Protein AF-A0A9W7F1E2-F1 (afdb_monomer_lite)

pLDDT: mean 83.96, std 10.01, range [52.16, 97.94]

Radius of gyration: 20.04 Å; chains: 1; bounding box: 62×37×55 Å

InterPro domains:
  IPR007318 Phospholipid methyltransferase [PF04191] (107-172)

Organism: NCBI:txid1606542

Sequence (256 aa):
MDIIKLFIVSTAERWSSALQAAPTSSDQLSVGLGGDIPIFPPIFVLICLLSGILLKLVLPKITILPSLMNKTWLRYLVFFTGFVGFGLTIQATEAELVSVKTSANFQPVKAIATSGIFAYSRNPIYVMGSVWLTPCLCIALNSLYVVFTMSFMIAYLVFIVIPTEEEFLSRQIGAAYDQYLLRTPRYLPSFVSGFVIFTFVAHLAEFFIKFKLFKSGKQKKTSMFVHFMMTFAWGVIYWMPFERDAEEKKMRKKKN

Structure (mmCIF, N/CA/C/O backbone):
data_AF-A0A9W7F1E2-F1
#
_entry.id   AF-A0A9W7F1E2-F1
#
loop_
_atom_site.group_PDB
_atom_site.id
_atom_site.type_symbol
_atom_site.label_atom_id
_atom_site.label_alt_id
_atom_site.label_comp_id
_atom_site.label_asym_id
_atom_site.label_entity_id
_atom_site.label_seq_id
_atom_site.pdbx_PDB_ins_code
_atom_site.Cartn_x
_atom_site.Cartn_y
_atom_site.Cartn_z
_atom_site.occupancy
_atom_site.B_iso_or_equiv
_atom_site.auth_seq_id
_atom_site.auth_comp_id
_atom_site.auth_asym_id
_atom_site.auth_atom_id
_atom_site.pdbx_PDB_model_num
ATOM 1 N N . MET A 1 1 ? 29.142 -2.970 -1.938 1.00 52.16 1 M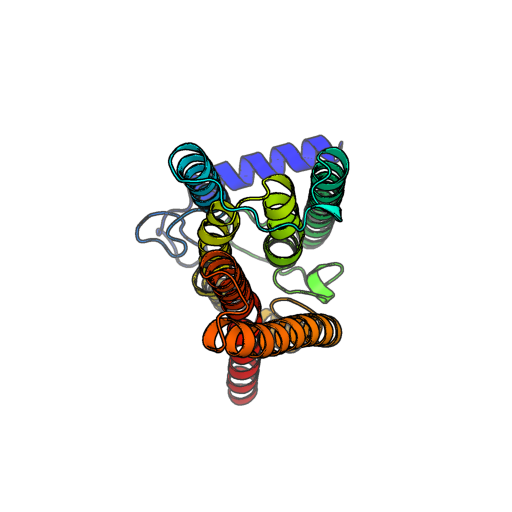ET A N 1
ATOM 2 C CA . MET A 1 1 ? 28.344 -1.731 -1.825 1.00 52.16 1 MET A CA 1
ATOM 3 C C . MET A 1 1 ? 27.230 -2.010 -0.831 1.00 52.16 1 MET A C 1
ATOM 5 O O . MET A 1 1 ? 26.489 -2.957 -1.058 1.00 52.16 1 MET A O 1
ATOM 9 N N . ASP A 1 2 ? 27.184 -1.303 0.302 1.00 77.69 2 ASP A N 1
ATOM 10 C CA . ASP A 1 2 ? 26.201 -1.570 1.364 1.00 77.69 2 ASP A CA 1
ATOM 11 C C . ASP A 1 2 ? 24.772 -1.433 0.836 1.00 77.69 2 ASP A C 1
ATOM 13 O O . ASP A 1 2 ? 24.410 -0.390 0.289 1.00 77.69 2 ASP A O 1
ATOM 17 N N . ILE A 1 3 ? 23.946 -2.455 1.057 1.00 58.50 3 ILE A N 1
ATOM 18 C CA . ILE A 1 3 ? 22.522 -2.473 0.680 1.00 58.50 3 ILE A CA 1
ATOM 19 C C . ILE A 1 3 ? 21.783 -1.255 1.257 1.00 58.50 3 ILE A C 1
ATOM 21 O O . ILE A 1 3 ? 20.936 -0.668 0.591 1.00 58.50 3 ILE A O 1
ATOM 25 N N . ILE A 1 4 ? 22.163 -0.816 2.462 1.00 64.62 4 ILE A N 1
ATOM 26 C CA . ILE A 1 4 ? 21.608 0.378 3.114 1.00 64.62 4 ILE A CA 1
ATOM 27 C C . ILE A 1 4 ? 21.951 1.654 2.332 1.00 64.62 4 ILE A C 1
ATOM 29 O O . ILE A 1 4 ? 21.084 2.500 2.130 1.00 64.62 4 ILE A O 1
ATOM 33 N N . LYS A 1 5 ? 23.191 1.794 1.848 1.00 68.38 5 LYS A N 1
ATOM 34 C CA . LYS A 1 5 ? 23.597 2.957 1.041 1.00 68.38 5 LYS A CA 1
ATOM 35 C C . LYS A 1 5 ? 22.877 2.974 -0.305 1.00 68.38 5 LYS A C 1
ATOM 37 O O . LYS A 1 5 ? 22.386 4.021 -0.704 1.00 68.38 5 LYS A O 1
ATOM 42 N N . LEU A 1 6 ? 22.757 1.815 -0.952 1.00 64.50 6 LEU A N 1
ATOM 43 C CA . LEU A 1 6 ? 21.974 1.633 -2.180 1.00 64.50 6 LEU A CA 1
ATOM 44 C C . LEU A 1 6 ? 20.512 2.048 -1.994 1.00 64.50 6 LEU A C 1
ATOM 46 O O . LEU A 1 6 ? 19.972 2.786 -2.811 1.00 64.50 6 LEU A O 1
ATOM 50 N N . PHE A 1 7 ? 19.891 1.623 -0.895 1.00 66.06 7 PHE A N 1
ATOM 51 C CA . PHE A 1 7 ? 18.514 1.978 -0.571 1.00 66.06 7 PHE A CA 1
ATOM 52 C C . PHE A 1 7 ? 18.334 3.484 -0.329 1.00 66.06 7 PHE A C 1
ATOM 54 O O . PHE A 1 7 ? 17.395 4.081 -0.853 1.00 66.06 7 PHE A O 1
ATOM 61 N N . ILE A 1 8 ? 19.233 4.111 0.439 1.00 70.88 8 ILE A N 1
ATOM 62 C CA . ILE A 1 8 ? 19.177 5.554 0.724 1.00 70.88 8 ILE A CA 1
ATOM 63 C C . ILE A 1 8 ? 19.344 6.363 -0.563 1.00 70.88 8 ILE A C 1
ATOM 65 O O . ILE A 1 8 ? 18.556 7.274 -0.808 1.00 70.88 8 ILE A O 1
ATOM 69 N N . VAL A 1 9 ? 20.333 6.014 -1.389 1.00 70.19 9 VAL A N 1
ATOM 70 C CA . VAL A 1 9 ? 20.599 6.701 -2.660 1.00 70.19 9 VAL A CA 1
ATOM 71 C C . VAL A 1 9 ? 19.425 6.522 -3.621 1.00 70.19 9 VAL A C 1
ATOM 73 O O . VAL A 1 9 ? 18.890 7.525 -4.082 1.00 70.19 9 VAL A O 1
ATOM 76 N N . SER A 1 10 ? 18.940 5.289 -3.821 1.00 70.75 10 SER A N 1
ATOM 77 C CA . SER A 1 10 ? 17.755 5.020 -4.652 1.00 70.75 10 SER A CA 1
ATOM 78 C C . SER A 1 10 ? 16.550 5.834 -4.181 1.00 70.75 10 SER A C 1
ATOM 80 O O . SER A 1 10 ? 15.865 6.479 -4.971 1.00 70.75 10 SER A O 1
ATOM 82 N N . THR A 1 11 ? 16.304 5.877 -2.870 1.00 72.50 11 THR A N 1
ATOM 83 C CA . THR A 1 11 ? 15.183 6.643 -2.320 1.00 72.50 11 THR A CA 1
ATOM 84 C C . THR A 1 11 ? 15.352 8.139 -2.582 1.00 72.50 11 THR A C 1
ATOM 86 O O . THR A 1 11 ? 14.415 8.777 -3.055 1.00 72.50 11 THR A O 1
ATOM 89 N N . ALA A 1 12 ? 16.529 8.709 -2.322 1.00 75.56 12 ALA A N 1
ATOM 90 C CA . ALA A 1 12 ? 16.792 10.127 -2.559 1.00 75.56 12 ALA A CA 1
ATOM 91 C C . ALA A 1 12 ? 16.634 10.504 -4.042 1.00 75.56 12 ALA A C 1
ATOM 93 O O . ALA A 1 12 ? 16.007 11.517 -4.356 1.00 75.56 12 ALA A O 1
ATOM 94 N N . GLU A 1 13 ? 17.130 9.662 -4.949 1.00 78.44 13 GLU A N 1
ATOM 95 C CA . GLU A 1 13 ? 16.966 9.837 -6.392 1.00 78.44 13 GLU A CA 1
ATOM 96 C C . GLU A 1 13 ? 15.492 9.796 -6.794 1.00 78.44 13 GLU A C 1
ATOM 98 O O . GLU A 1 13 ? 15.036 10.694 -7.491 1.00 78.44 13 GLU A O 1
ATOM 103 N N . ARG A 1 14 ? 14.706 8.838 -6.285 1.00 78.50 14 ARG A N 1
ATOM 104 C CA . ARG A 1 14 ? 13.260 8.753 -6.558 1.00 78.50 14 ARG A CA 1
ATOM 105 C C . ARG A 1 14 ? 12.510 10.014 -6.143 1.00 78.50 14 ARG A C 1
ATOM 107 O O . ARG A 1 14 ? 11.656 10.480 -6.890 1.00 78.50 14 ARG A O 1
ATOM 114 N N . TRP A 1 15 ? 12.818 10.561 -4.968 1.00 79.94 15 TRP A N 1
ATOM 115 C CA . TRP A 1 15 ? 12.215 11.809 -4.496 1.00 79.94 15 TRP A CA 1
ATOM 116 C C . TRP A 1 15 ? 12.620 12.997 -5.368 1.00 79.94 15 TRP A C 1
ATOM 118 O O . TRP A 1 15 ? 11.763 13.782 -5.766 1.00 79.94 15 TRP A O 1
ATOM 128 N N . SER A 1 16 ? 13.909 13.106 -5.692 1.00 80.81 16 SER A N 1
ATOM 129 C CA . SER A 1 16 ? 14.431 14.162 -6.561 1.00 80.81 16 SER A CA 1
ATOM 130 C C . SER A 1 16 ? 13.790 14.114 -7.951 1.00 80.81 16 SER A C 1
ATOM 132 O O . SER A 1 16 ? 13.267 15.120 -8.427 1.00 80.81 16 SER A O 1
ATOM 134 N N . SER A 1 17 ? 13.746 12.932 -8.568 1.00 80.19 17 SER A N 1
ATOM 135 C CA . SER A 1 17 ? 13.153 12.733 -9.888 1.00 80.19 17 SER A CA 1
ATOM 136 C C . SER A 1 17 ? 11.645 12.959 -9.885 1.00 80.19 17 SER A C 1
ATOM 138 O O . SER A 1 17 ? 11.147 13.605 -10.796 1.00 80.19 17 SER A O 1
ATOM 140 N N . ALA A 1 18 ? 10.916 12.514 -8.855 1.00 78.31 18 ALA A N 1
ATOM 141 C CA . ALA A 1 18 ? 9.480 12.775 -8.745 1.00 78.31 18 ALA A CA 1
ATOM 142 C C . ALA A 1 18 ? 9.164 14.277 -8.681 1.00 78.31 18 ALA A C 1
ATOM 144 O O . ALA A 1 18 ? 8.195 14.724 -9.279 1.00 78.31 18 ALA A O 1
ATOM 145 N N . LEU A 1 19 ? 9.987 15.071 -7.989 1.00 78.62 19 LEU A N 1
ATOM 146 C CA . LEU A 1 19 ? 9.813 16.528 -7.918 1.00 78.62 19 LEU A CA 1
ATOM 147 C C . LEU A 1 19 ? 10.159 17.242 -9.234 1.00 78.62 19 LEU A C 1
ATOM 149 O O . LEU A 1 19 ? 9.695 18.355 -9.462 1.00 78.62 19 LEU A O 1
ATOM 153 N N . GLN A 1 20 ? 10.978 16.616 -10.078 1.00 80.31 20 GLN A N 1
ATOM 154 C CA . GLN A 1 20 ? 11.410 17.148 -11.373 1.00 80.31 20 GLN A CA 1
ATOM 155 C C . GLN A 1 20 ? 10.600 16.590 -12.553 1.00 80.31 20 GLN A C 1
ATOM 157 O O . GLN A 1 20 ? 10.777 17.050 -13.680 1.00 80.31 20 GLN A O 1
ATOM 162 N N . ALA A 1 21 ? 9.718 15.616 -12.306 1.00 76.44 21 ALA A N 1
ATOM 163 C CA . ALA A 1 21 ? 8.894 14.940 -13.299 1.00 76.44 21 ALA A CA 1
ATOM 164 C C . ALA A 1 21 ? 7.805 15.879 -13.845 1.00 76.44 21 ALA A C 1
ATOM 166 O O . ALA A 1 21 ? 6.647 15.850 -13.428 1.00 76.44 21 ALA A O 1
ATOM 167 N N . ALA A 1 22 ? 8.199 16.750 -14.769 1.00 70.44 22 ALA A N 1
ATOM 168 C CA . ALA A 1 22 ? 7.323 17.707 -15.424 1.00 70.44 22 ALA A CA 1
ATOM 169 C C . ALA A 1 22 ? 6.614 17.078 -16.647 1.00 70.44 22 ALA A C 1
ATOM 171 O O . ALA A 1 22 ? 7.152 16.155 -17.259 1.00 70.44 22 ALA A O 1
ATOM 172 N N . PRO A 1 23 ? 5.435 17.591 -17.052 1.00 62.16 23 PRO A N 1
ATOM 173 C CA . PRO A 1 23 ? 4.641 17.101 -18.195 1.00 62.16 23 PRO A CA 1
ATOM 174 C C . PRO A 1 23 ? 5.250 17.413 -19.577 1.00 62.16 23 PRO A C 1
ATOM 176 O O . PRO A 1 23 ? 4.545 17.694 -20.541 1.00 62.16 23 PRO A O 1
ATOM 179 N N . THR A 1 24 ? 6.575 17.415 -19.690 1.00 57.84 24 THR A N 1
ATOM 180 C CA . THR A 1 24 ? 7.306 17.978 -20.828 1.00 57.84 24 THR A CA 1
ATOM 181 C C . THR A 1 24 ? 7.519 17.002 -21.989 1.00 57.84 24 THR A C 1
ATOM 183 O O . THR A 1 24 ? 7.891 17.456 -23.070 1.00 57.84 24 THR A O 1
ATOM 186 N N . SER A 1 25 ? 7.273 15.695 -21.820 1.00 59.94 25 SER A N 1
ATOM 187 C CA . SER A 1 25 ? 7.486 14.679 -22.866 1.00 59.94 25 SER A CA 1
ATOM 188 C C . SER A 1 25 ? 6.633 13.415 -22.674 1.00 59.94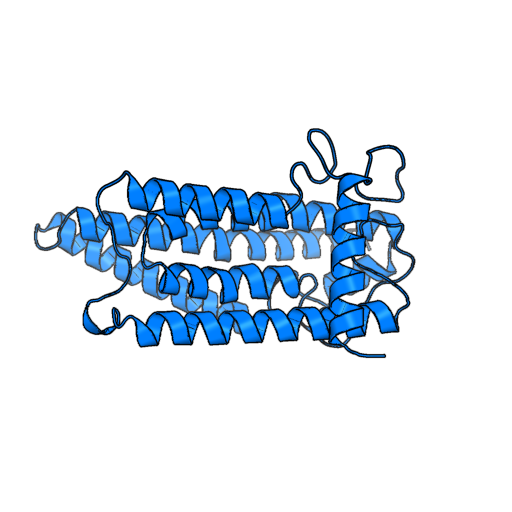 25 SER A C 1
ATOM 190 O O . SER A 1 25 ? 6.142 13.139 -21.585 1.00 59.94 25 SER A O 1
ATOM 192 N N . SER A 1 26 ? 6.432 12.636 -23.747 1.00 68.88 26 SER A N 1
ATOM 193 C CA . SER A 1 26 ? 5.602 11.418 -23.735 1.00 68.88 26 SER A CA 1
ATOM 194 C C . SER A 1 26 ? 6.294 10.178 -23.160 1.00 68.88 26 SER A C 1
ATOM 196 O O . SER A 1 26 ? 5.652 9.141 -23.034 1.00 68.88 26 SER A O 1
ATOM 198 N N . ASP A 1 27 ? 7.601 10.239 -22.906 1.00 78.00 27 ASP A N 1
ATOM 199 C CA . ASP A 1 27 ? 8.472 9.119 -22.525 1.00 78.00 27 ASP A CA 1
ATOM 200 C C . ASP A 1 27 ? 8.713 8.999 -21.012 1.00 78.00 27 ASP A C 1
ATOM 202 O O . ASP A 1 27 ? 9.385 8.068 -20.571 1.00 78.00 27 ASP A O 1
ATOM 206 N N . GLN A 1 28 ? 8.125 9.889 -20.212 1.00 83.56 28 GLN A N 1
ATOM 207 C CA . GLN A 1 28 ? 8.140 9.841 -18.752 1.00 83.56 28 GLN A CA 1
ATOM 208 C C . GLN A 1 28 ? 6.769 10.211 -18.177 1.00 83.56 28 GLN A C 1
ATOM 210 O O . GLN A 1 28 ? 5.983 10.906 -18.815 1.00 83.56 28 GLN A O 1
ATOM 215 N N . LEU A 1 29 ? 6.489 9.739 -16.963 1.00 86.00 29 LEU A N 1
ATOM 216 C CA . LEU A 1 29 ? 5.307 10.153 -16.210 1.00 86.00 29 LEU A CA 1
ATOM 217 C C . LEU A 1 29 ? 5.563 11.494 -15.538 1.00 86.00 29 LEU A C 1
ATOM 219 O O . LEU A 1 29 ? 6.630 11.701 -14.964 1.00 86.00 29 LEU A O 1
ATOM 223 N N . SER A 1 30 ? 4.556 12.357 -15.533 1.00 86.94 30 SER A N 1
ATOM 224 C CA . SER A 1 30 ? 4.587 13.621 -14.804 1.00 86.94 30 SER A CA 1
ATOM 225 C C . SER A 1 30 ? 3.927 13.516 -13.430 1.00 86.94 30 SER A C 1
ATOM 227 O O . SER A 1 30 ? 2.908 12.842 -13.251 1.00 86.94 30 SER A O 1
ATOM 229 N N . VAL A 1 31 ? 4.508 14.196 -12.441 1.00 86.31 31 VAL A N 1
ATOM 230 C CA . VAL A 1 31 ? 4.017 14.228 -11.060 1.00 86.31 31 VAL A CA 1
ATOM 231 C C . VAL A 1 31 ? 3.756 15.674 -10.646 1.00 86.31 31 VAL A C 1
ATOM 233 O O . VAL A 1 31 ? 4.625 16.534 -10.751 1.00 86.31 31 VAL A O 1
ATOM 236 N N . GLY A 1 32 ? 2.558 15.942 -10.133 1.00 83.75 32 GLY A N 1
ATOM 237 C CA . GLY A 1 32 ? 2.136 17.272 -9.691 1.00 83.75 32 GLY A CA 1
ATOM 238 C C . GLY A 1 32 ? 0.731 17.624 -10.165 1.00 83.75 32 GLY A C 1
ATOM 239 O O . GLY A 1 32 ? 0.137 16.919 -10.980 1.00 83.75 32 GLY A O 1
ATOM 240 N N . LEU A 1 33 ? 0.172 18.719 -9.644 1.00 79.94 33 LEU A N 1
ATOM 241 C CA . LEU A 1 33 ? -1.178 19.157 -10.007 1.00 79.94 33 LEU A CA 1
ATOM 242 C C . LEU A 1 33 ? -1.276 19.391 -11.523 1.00 79.94 33 LEU A C 1
ATOM 244 O O . LEU A 1 33 ? -0.570 20.234 -12.067 1.00 79.94 33 LEU A O 1
ATOM 248 N N . GLY A 1 34 ? -2.165 18.645 -12.182 1.00 77.62 34 GLY A N 1
ATOM 249 C CA . GLY A 1 34 ? -2.337 18.675 -13.639 1.00 77.62 34 GLY A CA 1
ATOM 250 C C . GLY A 1 34 ? -1.438 17.710 -14.425 1.00 77.62 34 GLY A C 1
ATOM 251 O O . GLY A 1 34 ? -1.563 17.665 -15.644 1.00 77.62 34 GLY A O 1
ATOM 252 N N . GLY A 1 35 ? -0.568 16.945 -13.757 1.00 84.94 35 GLY A N 1
ATOM 253 C CA . GLY A 1 35 ? 0.204 15.848 -14.350 1.00 84.94 35 GLY A CA 1
ATOM 254 C C . GLY A 1 35 ? -0.519 14.498 -14.304 1.00 84.94 35 GLY A C 1
ATOM 255 O O . GLY A 1 35 ? -1.622 14.381 -13.763 1.00 84.94 35 GLY A O 1
ATOM 256 N N . ASP A 1 36 ? 0.136 13.465 -14.838 1.00 89.19 36 ASP A N 1
ATOM 257 C CA . ASP A 1 36 ? -0.380 12.088 -14.906 1.00 89.19 36 ASP A CA 1
ATOM 258 C C . ASP A 1 36 ? -0.670 11.516 -13.510 1.00 89.19 36 ASP A C 1
ATOM 260 O O . ASP A 1 36 ? -1.667 10.823 -13.291 1.00 89.19 36 ASP A O 1
ATOM 264 N N . ILE A 1 37 ? 0.202 11.835 -12.548 1.00 90.62 37 ILE A N 1
ATOM 265 C CA . ILE A 1 37 ? 0.045 11.511 -11.131 1.00 90.62 37 ILE A CA 1
ATOM 266 C C . ILE A 1 37 ? -0.095 12.830 -10.351 1.00 90.62 37 ILE A C 1
ATOM 268 O O . ILE A 1 37 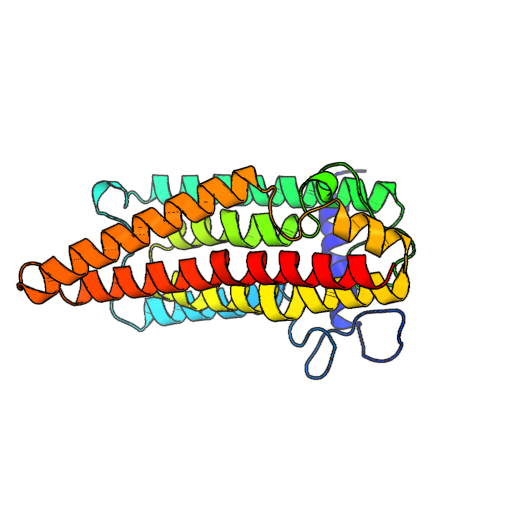? 0.906 13.499 -10.081 1.00 90.62 37 ILE A O 1
ATOM 272 N N . PRO A 1 38 ? -1.316 13.212 -9.926 1.00 91.12 38 PRO A N 1
ATOM 273 C CA . PRO A 1 38 ? -1.566 14.523 -9.321 1.00 91.12 38 PRO A CA 1
ATOM 274 C C . PRO A 1 38 ? -0.768 14.798 -8.041 1.00 91.12 38 PRO A C 1
ATOM 276 O O . PRO A 1 38 ? -0.367 15.929 -7.771 1.00 91.12 38 PRO A O 1
ATOM 279 N N . ILE A 1 39 ? -0.570 13.763 -7.223 1.00 91.19 39 ILE A N 1
ATOM 280 C CA . ILE A 1 39 ? 0.142 13.837 -5.945 1.00 91.19 39 ILE A CA 1
ATOM 281 C C . ILE A 1 39 ? 1.106 12.657 -5.847 1.00 91.19 39 ILE A C 1
ATOM 283 O O . ILE A 1 39 ? 0.709 11.498 -5.980 1.00 91.19 39 ILE A O 1
ATOM 287 N N . PHE A 1 40 ? 2.374 12.932 -5.552 1.00 89.88 40 PHE A N 1
ATOM 288 C CA . PHE A 1 40 ? 3.360 11.876 -5.351 1.00 89.88 40 PHE A CA 1
ATOM 289 C C . PHE A 1 40 ? 2.900 10.907 -4.234 1.00 89.88 40 PHE A C 1
ATOM 291 O O . PHE A 1 40 ? 2.599 11.376 -3.128 1.00 89.88 40 PHE A O 1
ATOM 298 N N . PRO A 1 41 ? 2.827 9.576 -4.462 1.00 90.50 41 PRO A N 1
ATOM 299 C CA . PRO A 1 41 ? 2.171 8.667 -3.521 1.00 90.50 41 PRO A CA 1
ATOM 300 C C . PRO A 1 41 ? 2.691 8.731 -2.074 1.00 90.50 41 PRO A C 1
ATOM 302 O O . PRO A 1 41 ? 1.857 8.788 -1.170 1.00 90.50 41 PRO A O 1
ATOM 305 N N . PRO A 1 42 ? 4.012 8.816 -1.799 1.00 90.12 42 PRO A N 1
ATOM 306 C CA . PRO A 1 42 ? 4.511 8.991 -0.432 1.00 90.12 42 PRO A CA 1
ATOM 307 C C . PRO A 1 42 ? 3.988 10.255 0.266 1.00 90.12 42 PRO A C 1
ATOM 309 O O . PRO A 1 42 ? 3.691 10.217 1.458 1.00 90.12 42 PRO A O 1
ATOM 312 N N . ILE A 1 43 ? 3.813 11.361 -0.465 1.00 91.62 43 ILE A N 1
ATOM 313 C CA . ILE A 1 43 ? 3.238 12.598 0.083 1.00 91.62 43 ILE A CA 1
ATOM 314 C C . ILE A 1 43 ? 1.763 12.379 0.421 1.00 91.62 43 ILE A C 1
ATOM 316 O O . ILE A 1 43 ? 1.315 12.759 1.503 1.00 91.62 43 ILE A O 1
ATOM 320 N N . PHE A 1 44 ? 1.010 11.713 -0.456 1.00 94.38 44 PHE A N 1
ATOM 321 C CA . PHE A 1 44 ? -0.402 11.432 -0.201 1.00 94.38 44 PHE A CA 1
ATOM 322 C C . PHE A 1 44 ? -0.607 10.505 1.009 1.00 94.38 44 PHE A C 1
ATOM 324 O O . PHE A 1 44 ? -1.493 10.747 1.829 1.00 94.38 44 PHE A O 1
ATOM 331 N N . VAL A 1 45 ? 0.270 9.508 1.194 1.00 93.38 45 VAL A N 1
ATOM 332 C CA . VAL A 1 45 ? 0.312 8.668 2.406 1.00 93.38 45 VAL A CA 1
ATOM 333 C C . VAL A 1 45 ? 0.465 9.527 3.661 1.00 93.38 45 VAL A C 1
ATOM 335 O O . VAL A 1 45 ? -0.287 9.347 4.621 1.00 93.38 45 VAL A O 1
ATOM 338 N N . LEU A 1 46 ? 1.413 10.470 3.662 1.00 95.31 46 LEU A N 1
ATOM 339 C CA . LEU A 1 46 ? 1.646 11.360 4.801 1.00 95.31 46 LEU A CA 1
ATOM 340 C C . LEU A 1 46 ? 0.433 12.254 5.078 1.00 95.31 46 LEU A C 1
ATOM 342 O O . LEU A 1 46 ? 0.036 12.380 6.233 1.00 95.31 46 LEU A O 1
ATOM 346 N N . ILE A 1 47 ? -0.203 12.812 4.044 1.00 96.75 47 ILE A N 1
ATOM 347 C CA . ILE A 1 47 ? -1.430 13.612 4.183 1.00 96.75 47 ILE A CA 1
ATOM 348 C C . ILE A 1 47 ? -2.546 12.787 4.846 1.00 96.75 47 ILE A C 1
ATOM 350 O O . ILE A 1 47 ? -3.151 13.231 5.828 1.00 96.75 47 ILE A O 1
ATOM 354 N N . CYS A 1 48 ? -2.801 11.567 4.368 1.00 96.19 48 CYS A N 1
ATOM 355 C CA . CYS A 1 48 ? -3.801 10.662 4.941 1.00 96.19 48 CYS A CA 1
ATOM 356 C C . CYS A 1 48 ? -3.473 10.265 6.390 1.00 96.19 48 CYS A C 1
ATOM 358 O O . CYS A 1 48 ? -4.361 10.231 7.246 1.00 96.19 48 CYS A O 1
ATOM 360 N N . LEU A 1 49 ? -2.204 9.994 6.696 1.00 96.56 49 LEU A N 1
ATOM 361 C CA . LEU A 1 49 ? -1.782 9.625 8.044 1.00 96.56 49 LEU A CA 1
ATOM 362 C C . LEU A 1 49 ? -1.911 10.798 9.024 1.00 96.56 49 LEU A C 1
ATOM 364 O O . LEU A 1 49 ? -2.503 10.646 10.093 1.00 96.56 49 LEU A O 1
ATOM 368 N N . LEU A 1 50 ? -1.388 11.969 8.657 1.00 97.88 50 LEU A N 1
ATOM 369 C CA . LEU A 1 50 ? -1.411 13.165 9.499 1.00 97.88 50 LEU A CA 1
ATOM 370 C C . LEU A 1 50 ? -2.840 13.652 9.736 1.00 97.88 50 LEU A C 1
ATOM 372 O O . LEU A 1 50 ? -3.190 13.959 10.873 1.00 97.88 50 LEU A O 1
ATOM 376 N N . SER A 1 51 ? -3.693 13.642 8.708 1.00 97.88 51 SER A N 1
ATOM 377 C CA . SER A 1 51 ? -5.122 13.944 8.869 1.00 97.88 51 SER A CA 1
ATOM 378 C C . SER A 1 51 ? -5.822 12.941 9.789 1.00 97.88 51 SER A C 1
ATOM 380 O O . SER A 1 51 ? -6.566 13.349 10.676 1.00 97.88 51 SER A O 1
ATOM 382 N N . GLY A 1 52 ? -5.542 11.640 9.662 1.00 96.31 52 GLY A N 1
ATOM 383 C CA . GLY A 1 52 ? -6.102 10.613 10.546 1.00 96.31 52 GLY A CA 1
ATOM 384 C C . GLY A 1 52 ? -5.682 10.790 12.009 1.00 96.31 52 GLY A C 1
ATOM 385 O O . GLY A 1 52 ? -6.500 10.636 12.919 1.00 96.31 52 GLY A O 1
ATOM 386 N N . ILE A 1 53 ? -4.417 11.154 12.244 1.00 97.19 53 ILE A N 1
ATOM 387 C CA . ILE A 1 53 ? -3.893 11.486 13.575 1.00 97.19 53 ILE A CA 1
ATOM 388 C C . ILE A 1 53 ? -4.548 12.764 14.106 1.00 97.19 53 ILE A C 1
ATOM 390 O O . ILE A 1 53 ? -5.008 12.763 15.244 1.00 97.19 53 ILE A O 1
ATOM 394 N N . LEU A 1 54 ? -4.653 13.819 13.297 1.00 97.94 54 LEU A N 1
ATOM 395 C CA . LEU A 1 54 ? -5.309 15.067 13.683 1.00 97.94 54 LEU A CA 1
ATOM 396 C C . LEU A 1 54 ? -6.767 14.820 14.090 1.00 97.94 54 LEU A C 1
ATOM 398 O O . LEU A 1 54 ? -7.170 15.207 15.183 1.00 97.94 54 LEU A O 1
ATOM 402 N N . LEU A 1 55 ? -7.530 14.091 13.270 1.00 96.25 55 LEU A N 1
ATOM 403 C CA . LEU A 1 55 ? -8.910 13.703 13.573 1.00 96.25 55 LEU A CA 1
ATOM 404 C C . LEU A 1 55 ? -9.001 12.891 14.868 1.00 96.25 55 LEU A C 1
ATOM 406 O O . LEU A 1 55 ? -9.870 13.146 15.693 1.00 96.25 55 LEU A O 1
ATOM 410 N N . LYS A 1 56 ? -8.074 11.954 15.093 1.00 94.62 56 LYS A N 1
ATOM 411 C CA . LYS A 1 56 ? -7.985 11.190 16.346 1.00 94.62 56 LYS A CA 1
ATOM 412 C C . LYS A 1 56 ? -7.734 12.076 17.574 1.00 94.62 56 LYS A C 1
ATOM 414 O O . LYS A 1 56 ? -8.159 11.692 18.661 1.00 94.62 56 LYS A O 1
ATOM 419 N N . LEU A 1 57 ? -7.021 13.193 17.423 1.00 95.88 57 LEU A N 1
ATOM 420 C CA . LEU A 1 57 ? -6.722 14.123 18.515 1.00 95.88 57 LEU A CA 1
ATOM 421 C C . LEU A 1 57 ? -7.888 15.075 18.813 1.00 95.88 57 LEU A C 1
ATOM 423 O O . LEU A 1 57 ? -8.109 15.394 19.977 1.00 95.88 57 LEU A O 1
ATOM 427 N N . VAL A 1 58 ? -8.624 15.517 17.788 1.00 97.19 58 VAL A N 1
ATOM 428 C CA . VAL A 1 58 ? -9.692 16.527 17.937 1.00 97.19 58 VAL A CA 1
ATOM 429 C C . VAL A 1 58 ? -11.093 15.933 18.111 1.00 97.19 58 VAL A C 1
ATOM 431 O O . VAL A 1 58 ? -11.975 16.603 18.642 1.00 97.19 58 VAL A O 1
ATOM 434 N N . LEU A 1 59 ? -11.325 14.691 17.672 1.00 94.50 59 LEU A N 1
ATOM 435 C CA . LEU A 1 59 ? -12.630 14.026 17.741 1.00 94.50 59 LEU A CA 1
ATOM 436 C C . LEU A 1 59 ? -12.699 12.970 18.860 1.00 94.50 59 LEU A C 1
ATOM 438 O O . LEU A 1 59 ? -11.670 12.463 19.314 1.00 94.50 59 LEU A O 1
ATOM 442 N N . PRO A 1 60 ? -13.916 12.574 19.293 1.00 92.75 60 PRO A N 1
ATOM 443 C CA . PRO A 1 60 ? -14.096 11.524 20.290 1.00 92.75 60 PRO A CA 1
ATOM 444 C C . PRO A 1 60 ? -13.407 10.212 19.906 1.00 92.75 60 PRO A C 1
ATOM 446 O O . PRO A 1 60 ? -13.435 9.773 18.760 1.00 92.75 60 PRO A O 1
ATOM 449 N N . LYS A 1 61 ? -12.815 9.528 20.887 1.00 90.38 61 LYS A N 1
ATOM 450 C CA . LYS A 1 61 ? -12.049 8.302 20.642 1.00 90.38 61 LYS A CA 1
ATOM 451 C C . LYS A 1 61 ? -12.945 7.158 20.153 1.00 90.38 61 LYS A C 1
ATOM 453 O O . LYS A 1 61 ? -13.722 6.597 20.923 1.00 90.38 61 LYS A O 1
ATOM 458 N N . ILE A 1 62 ? -12.746 6.742 18.901 1.00 88.94 62 ILE A N 1
ATOM 459 C CA . ILE A 1 62 ? -13.381 5.557 18.310 1.00 88.94 62 ILE A CA 1
ATOM 460 C C . ILE A 1 62 ? -12.304 4.513 17.986 1.00 88.94 62 ILE A C 1
ATOM 462 O O . ILE A 1 62 ? -11.509 4.684 17.059 1.00 88.94 62 ILE A O 1
ATOM 466 N N . THR A 1 63 ? -12.266 3.433 18.770 1.00 88.75 63 THR A N 1
ATOM 467 C CA . THR A 1 63 ? -11.318 2.318 18.609 1.00 88.75 63 THR A CA 1
ATOM 468 C C . THR A 1 63 ? -11.881 1.218 17.716 1.00 88.75 63 THR A C 1
ATOM 470 O O . THR A 1 63 ? -13.084 0.967 17.727 1.00 88.75 63 THR A O 1
ATOM 473 N N . ILE A 1 64 ? -10.995 0.519 17.007 1.00 84.50 64 ILE A N 1
ATOM 474 C CA . ILE A 1 64 ? -11.343 -0.588 16.101 1.00 84.50 64 ILE A CA 1
ATOM 475 C C . ILE A 1 64 ? -11.078 -1.971 16.718 1.00 84.50 64 ILE A C 1
ATOM 477 O O . ILE A 1 64 ? -11.685 -2.950 16.297 1.00 84.50 64 ILE A O 1
ATOM 481 N N . LEU A 1 65 ? -10.191 -2.068 17.718 1.00 83.50 65 LEU A N 1
ATOM 482 C CA . LEU A 1 65 ? -9.802 -3.344 18.329 1.00 83.50 65 LEU A CA 1
ATOM 483 C C . LEU A 1 65 ? -10.674 -3.717 19.543 1.00 83.50 65 LEU A C 1
ATOM 485 O O . LEU A 1 65 ? -10.924 -2.854 20.393 1.00 83.50 65 LEU A O 1
ATOM 489 N N . PRO A 1 66 ? -11.042 -5.005 19.702 1.00 80.88 66 PRO A N 1
ATOM 490 C CA . PRO A 1 66 ? -11.599 -5.535 20.946 1.00 80.88 66 PRO A CA 1
ATOM 491 C C . PRO A 1 66 ? -10.627 -5.389 22.126 1.00 80.88 66 PRO A C 1
ATOM 493 O O . PRO A 1 66 ? -9.407 -5.400 21.946 1.00 80.88 66 PRO A O 1
ATOM 496 N N . SER A 1 67 ? -11.153 -5.322 23.354 1.00 79.75 67 SER A N 1
ATOM 497 C CA . SER A 1 67 ? -10.356 -5.148 24.582 1.00 79.75 67 SER A CA 1
ATOM 498 C C . SER A 1 67 ? -9.256 -6.203 24.749 1.00 79.75 67 SER A C 1
ATOM 500 O O . SER A 1 67 ? -8.131 -5.854 25.098 1.00 79.75 67 SER A O 1
ATOM 502 N N . LEU A 1 68 ? -9.547 -7.465 24.414 1.00 77.50 68 LEU A N 1
ATOM 503 C CA . LEU A 1 68 ? -8.603 -8.590 24.474 1.00 77.50 68 LEU A CA 1
ATOM 504 C C . LEU A 1 68 ? -7.361 -8.393 23.585 1.00 77.50 68 LEU A C 1
ATOM 506 O O . LEU A 1 68 ? -6.269 -8.834 23.943 1.00 77.50 68 LEU A O 1
ATOM 510 N N . MET A 1 69 ? -7.519 -7.706 22.449 1.00 79.19 69 MET A N 1
ATOM 511 C CA . MET A 1 69 ? -6.457 -7.455 21.465 1.00 79.19 69 MET A CA 1
ATOM 512 C C . MET A 1 69 ? -5.814 -6.071 21.622 1.00 79.19 69 MET A C 1
ATOM 514 O O . MET A 1 69 ? -4.789 -5.786 21.006 1.00 79.19 69 MET A O 1
ATOM 518 N N . ASN A 1 70 ? -6.372 -5.197 22.463 1.00 87.81 70 ASN A N 1
ATOM 519 C CA . ASN A 1 70 ? -5.892 -3.829 22.659 1.00 87.81 70 ASN A CA 1
ATOM 520 C C . ASN A 1 70 ? -4.713 -3.751 23.651 1.00 87.81 70 ASN A C 1
ATOM 522 O O . ASN A 1 70 ? -4.672 -2.884 24.524 1.00 87.81 70 ASN A O 1
ATOM 526 N N . LYS A 1 71 ? -3.738 -4.655 23.516 1.00 93.00 71 LYS A N 1
ATOM 527 C CA . LYS A 1 71 ? -2.469 -4.592 24.249 1.00 93.00 71 LYS A CA 1
ATOM 528 C C . LYS A 1 71 ? -1.477 -3.757 23.444 1.00 93.00 71 LYS A C 1
ATOM 530 O O . LYS A 1 71 ? -1.196 -4.071 22.290 1.00 93.00 71 LYS A O 1
ATOM 535 N N . THR A 1 72 ? -0.938 -2.697 24.046 1.00 93.31 72 THR A N 1
ATOM 536 C CA . THR A 1 72 ? -0.047 -1.743 23.361 1.00 93.31 72 THR A CA 1
ATOM 537 C C . THR A 1 72 ? 1.173 -2.425 22.736 1.00 93.31 72 THR A C 1
ATOM 539 O O . THR A 1 72 ? 1.481 -2.164 21.577 1.00 93.31 72 THR A O 1
ATOM 542 N N . TRP A 1 73 ? 1.821 -3.348 23.455 1.00 94.69 73 TRP A N 1
ATOM 543 C CA . TRP A 1 73 ? 2.985 -4.079 22.940 1.00 94.69 73 TRP A CA 1
ATOM 544 C C . TRP A 1 73 ? 2.639 -4.946 21.721 1.00 94.69 73 TRP A C 1
ATOM 546 O O . TRP A 1 73 ? 3.393 -4.964 20.756 1.00 94.69 73 TRP A O 1
ATOM 556 N N . LEU A 1 74 ? 1.472 -5.601 21.721 1.00 93.19 74 LEU A N 1
ATOM 557 C CA . LEU A 1 74 ? 1.026 -6.443 20.609 1.00 93.19 74 LEU A CA 1
ATOM 558 C C . LEU A 1 74 ? 0.762 -5.601 19.357 1.00 93.19 74 LEU A C 1
ATOM 560 O O . LEU A 1 74 ? 1.129 -5.990 18.253 1.00 93.19 74 LEU A O 1
ATOM 564 N N . ARG A 1 75 ? 0.171 -4.416 19.529 1.00 94.00 75 ARG A N 1
ATOM 565 C CA . ARG A 1 75 ? -0.096 -3.478 18.430 1.00 94.00 75 ARG A CA 1
ATOM 566 C C . ARG A 1 75 ? 1.191 -2.997 17.763 1.00 94.00 75 ARG A C 1
ATOM 568 O O . ARG A 1 75 ? 1.264 -2.980 16.539 1.00 94.00 75 ARG A O 1
ATOM 575 N N . TYR A 1 76 ? 2.204 -2.640 18.552 1.00 94.75 76 TYR A N 1
ATOM 576 C CA . TYR A 1 76 ? 3.500 -2.237 18.004 1.00 94.75 76 TYR A CA 1
ATOM 577 C C . TYR A 1 76 ? 4.304 -3.414 17.448 1.00 94.75 76 TYR A C 1
ATOM 579 O O . TYR A 1 76 ? 5.005 -3.234 16.458 1.00 94.75 76 TYR A O 1
ATOM 587 N N . LEU A 1 77 ? 4.151 -4.622 17.999 1.00 94.69 77 LEU A N 1
ATOM 588 C CA . LEU A 1 77 ? 4.735 -5.834 17.423 1.00 94.69 77 LEU A CA 1
ATOM 589 C C . LEU A 1 77 ? 4.172 -6.110 16.020 1.00 94.69 77 LEU A C 1
ATOM 591 O O . LEU A 1 77 ? 4.939 -6.315 15.087 1.00 94.69 77 LEU A O 1
ATOM 595 N N . VAL A 1 78 ? 2.846 -6.047 15.850 1.00 93.25 78 VAL A N 1
ATOM 596 C CA . VAL A 1 78 ? 2.184 -6.192 14.539 1.00 93.25 78 VAL A CA 1
ATOM 597 C C . VAL A 1 78 ? 2.616 -5.091 13.566 1.00 93.25 78 VAL A C 1
ATOM 599 O O . VAL A 1 78 ? 2.820 -5.346 12.381 1.00 93.25 78 VAL A O 1
ATOM 602 N N . PHE A 1 79 ? 2.791 -3.861 14.051 1.00 94.81 79 PHE A N 1
ATOM 603 C CA . PHE A 1 79 ? 3.349 -2.789 13.230 1.00 94.81 79 PHE A CA 1
ATOM 604 C C . PHE A 1 79 ? 4.768 -3.101 12.760 1.00 94.81 79 PHE A C 1
ATOM 606 O O . PHE A 1 79 ? 5.066 -2.963 11.576 1.00 94.81 79 PHE A O 1
ATOM 613 N N . PHE A 1 80 ? 5.624 -3.551 13.675 1.00 95.81 80 PHE A N 1
ATOM 614 C CA . PHE A 1 80 ? 7.015 -3.862 13.388 1.00 95.81 80 PHE A CA 1
ATOM 615 C C . PHE A 1 80 ? 7.148 -4.984 12.352 1.00 95.81 80 PHE A C 1
ATOM 617 O O . PHE A 1 80 ? 7.917 -4.843 11.405 1.00 95.81 80 PHE A O 1
ATOM 624 N N . THR A 1 81 ? 6.357 -6.056 12.456 1.00 94.44 81 THR A N 1
ATOM 625 C CA . THR A 1 81 ? 6.357 -7.124 11.440 1.00 94.44 81 THR A CA 1
ATOM 626 C C . THR A 1 81 ? 5.888 -6.616 10.076 1.00 94.44 81 THR A C 1
ATOM 628 O O . THR A 1 81 ? 6.465 -6.983 9.052 1.00 94.44 81 THR A O 1
ATOM 631 N N . GLY A 1 82 ? 4.889 -5.727 10.051 1.00 92.19 82 GLY A N 1
ATOM 632 C CA . GLY A 1 82 ? 4.450 -5.034 8.839 1.00 92.19 82 GLY A CA 1
ATOM 633 C C . GLY A 1 82 ? 5.558 -4.192 8.208 1.00 92.19 82 GLY A C 1
ATOM 634 O O . GLY A 1 82 ? 5.803 -4.282 7.006 1.00 92.19 82 GLY A O 1
ATOM 635 N N . PHE A 1 83 ? 6.263 -3.415 9.029 1.00 94.31 83 PHE A N 1
ATOM 636 C CA . PHE A 1 83 ? 7.360 -2.550 8.603 1.00 94.31 83 PHE A CA 1
ATOM 637 C C . PHE A 1 83 ? 8.540 -3.349 8.036 1.00 94.31 83 PHE A C 1
ATOM 639 O O . PHE A 1 83 ? 9.027 -3.035 6.950 1.00 94.31 83 PHE A O 1
ATOM 646 N N . VAL A 1 84 ? 8.948 -4.428 8.714 1.00 94.50 84 VAL A N 1
ATOM 647 C CA . VAL A 1 84 ? 10.001 -5.337 8.233 1.00 94.50 84 VAL A CA 1
ATOM 648 C C . VAL A 1 84 ? 9.598 -5.989 6.908 1.00 94.50 84 VAL A C 1
ATOM 650 O O . VAL A 1 84 ? 10.378 -5.966 5.958 1.00 94.50 84 VAL A O 1
ATOM 653 N N . GLY A 1 85 ? 8.372 -6.513 6.802 1.00 92.94 85 GLY A N 1
ATOM 654 C CA . GLY A 1 85 ? 7.877 -7.130 5.565 1.00 92.94 85 GLY A CA 1
ATOM 655 C C . GLY A 1 85 ? 7.847 -6.162 4.377 1.00 92.94 85 GLY A C 1
ATOM 656 O O . GLY A 1 85 ? 8.219 -6.528 3.259 1.00 92.94 85 GLY A O 1
ATOM 657 N N . PHE A 1 86 ? 7.474 -4.903 4.617 1.00 92.69 86 PHE A N 1
ATOM 658 C CA . PHE A 1 86 ? 7.519 -3.859 3.596 1.00 92.69 86 PHE A CA 1
ATOM 659 C C . PHE A 1 86 ? 8.954 -3.513 3.178 1.00 92.69 86 PHE A C 1
ATOM 661 O O . PHE A 1 86 ? 9.230 -3.425 1.983 1.00 92.69 86 PHE A O 1
ATOM 668 N N . GLY A 1 87 ? 9.885 -3.401 4.130 1.00 90.69 87 GLY A N 1
ATOM 669 C CA . GLY A 1 87 ? 11.306 -3.180 3.838 1.00 90.69 87 GLY A CA 1
ATOM 670 C C . GLY A 1 87 ? 11.910 -4.281 2.960 1.00 90.69 87 GLY A C 1
ATOM 671 O O . GLY A 1 87 ? 12.538 -3.984 1.944 1.00 90.69 87 GLY A O 1
ATOM 672 N N . LEU A 1 88 ? 11.640 -5.550 3.287 1.00 92.12 88 LEU A N 1
ATOM 673 C CA . LEU A 1 88 ? 12.064 -6.702 2.478 1.00 92.12 88 LEU A CA 1
ATOM 674 C C . LEU A 1 88 ? 11.445 -6.685 1.073 1.00 92.12 88 LEU A C 1
ATOM 676 O O . LEU A 1 88 ? 12.108 -7.024 0.096 1.00 92.12 88 LEU A O 1
ATOM 680 N N . THR A 1 89 ? 10.189 -6.249 0.957 1.00 92.00 89 THR A N 1
ATOM 681 C CA . THR A 1 89 ? 9.503 -6.107 -0.337 1.00 92.00 89 THR A CA 1
ATOM 682 C C . THR A 1 89 ? 10.156 -5.045 -1.211 1.00 92.00 89 THR A C 1
ATOM 684 O O . THR A 1 89 ? 10.354 -5.279 -2.404 1.00 92.00 89 THR A O 1
ATOM 687 N N . ILE A 1 90 ? 10.525 -3.892 -0.640 1.00 90.38 90 ILE A N 1
ATOM 688 C CA . ILE A 1 90 ? 11.255 -2.866 -1.391 1.00 90.38 90 ILE A CA 1
ATOM 689 C C . ILE A 1 90 ? 12.606 -3.420 -1.839 1.00 90.38 90 ILE A C 1
ATOM 691 O O . ILE A 1 90 ? 12.932 -3.315 -3.015 1.00 90.38 90 ILE A O 1
ATOM 695 N N . GLN A 1 91 ? 13.353 -4.071 -0.944 1.00 89.25 91 GLN A N 1
ATOM 696 C CA . GLN A 1 91 ? 14.648 -4.661 -1.282 1.00 89.25 91 GLN A CA 1
ATOM 697 C C . GLN A 1 91 ? 14.547 -5.671 -2.435 1.00 89.25 91 GLN A C 1
ATOM 699 O O . GLN A 1 91 ? 15.336 -5.605 -3.375 1.00 89.25 91 GLN A O 1
ATOM 704 N N . ALA A 1 92 ? 13.568 -6.579 -2.390 1.00 91.38 92 ALA A N 1
ATOM 705 C CA . ALA A 1 92 ? 13.332 -7.548 -3.458 1.00 91.38 92 ALA A CA 1
ATOM 706 C C . ALA A 1 92 ? 12.936 -6.866 -4.776 1.00 91.38 92 ALA A C 1
ATOM 708 O O . ALA A 1 92 ? 13.407 -7.253 -5.840 1.00 91.38 92 ALA A O 1
ATOM 709 N N . THR A 1 93 ? 12.109 -5.821 -4.704 1.00 91.25 93 THR A N 1
ATOM 710 C CA . THR A 1 93 ? 11.705 -5.041 -5.881 1.00 91.25 93 THR A CA 1
ATOM 711 C C . THR A 1 93 ? 12.910 -4.362 -6.532 1.00 91.25 93 THR A C 1
ATOM 713 O O . THR A 1 93 ? 13.086 -4.458 -7.742 1.00 91.25 93 THR A O 1
ATOM 716 N N . GLU A 1 94 ? 13.766 -3.714 -5.741 1.00 87.94 94 GLU A N 1
ATOM 717 C CA . GLU A 1 94 ? 14.971 -3.043 -6.241 1.00 87.94 94 GLU A CA 1
ATOM 718 C C . GLU A 1 94 ? 15.956 -4.022 -6.875 1.00 87.94 94 GLU A C 1
ATOM 720 O O . GLU A 1 94 ? 16.512 -3.730 -7.930 1.00 87.94 94 GLU A O 1
ATOM 725 N N . ALA A 1 95 ? 16.148 -5.197 -6.270 1.00 89.88 95 ALA A N 1
ATOM 726 C CA . ALA A 1 95 ? 17.024 -6.224 -6.824 1.00 89.88 95 ALA A CA 1
ATOM 727 C C . ALA A 1 95 ? 16.586 -6.643 -8.240 1.00 89.88 95 ALA A C 1
ATOM 729 O O . ALA A 1 95 ? 17.418 -6.714 -9.146 1.00 89.88 95 ALA A O 1
ATOM 730 N N . GLU A 1 96 ? 15.283 -6.847 -8.451 1.00 92.19 96 GLU A N 1
ATOM 731 C CA . GLU A 1 96 ? 14.731 -7.199 -9.763 1.00 92.19 96 GLU A CA 1
ATOM 732 C C . GLU A 1 96 ? 14.844 -6.043 -10.770 1.00 92.19 96 GLU A C 1
ATOM 734 O O . GLU A 1 96 ? 15.254 -6.267 -11.909 1.00 92.19 96 GLU A O 1
ATOM 739 N N . LEU A 1 97 ? 14.549 -4.801 -10.366 1.00 90.12 97 LEU A N 1
ATOM 740 C CA . LEU A 1 97 ? 14.669 -3.629 -11.247 1.00 90.12 97 LEU A CA 1
ATOM 741 C C . LEU A 1 97 ? 16.123 -3.408 -11.699 1.00 90.12 97 LEU A C 1
ATOM 743 O O . LEU A 1 97 ? 16.393 -3.249 -12.892 1.00 90.12 97 LEU A O 1
ATOM 747 N N . VAL A 1 98 ? 17.077 -3.493 -10.766 1.00 88.69 98 VAL A N 1
ATOM 748 C CA . VAL A 1 98 ? 18.512 -3.379 -11.064 1.00 88.69 98 VAL A CA 1
ATOM 749 C C . VAL A 1 98 ? 18.974 -4.499 -11.999 1.00 88.69 98 VAL A C 1
ATOM 751 O O . VAL A 1 98 ? 19.758 -4.236 -12.912 1.00 88.69 98 VAL A O 1
ATOM 754 N N . SER A 1 99 ? 18.465 -5.726 -11.832 1.00 89.44 99 SER A N 1
ATOM 755 C CA . SER A 1 99 ? 18.845 -6.870 -12.677 1.00 89.44 99 SER A CA 1
ATOM 756 C C . SER A 1 99 ? 18.535 -6.657 -14.165 1.00 89.44 99 SER A C 1
ATOM 758 O O . SER A 1 99 ? 19.286 -7.117 -15.026 1.00 89.44 99 SER A O 1
ATOM 760 N N . VAL A 1 100 ? 17.483 -5.890 -14.473 1.00 89.69 100 VAL A N 1
ATOM 761 C CA . VAL A 1 100 ? 17.083 -5.534 -15.844 1.00 89.69 100 VAL A CA 1
ATOM 762 C C . VAL A 1 100 ? 17.506 -4.115 -16.242 1.00 89.69 100 VAL A C 1
ATOM 764 O O . VAL A 1 100 ? 17.082 -3.618 -17.282 1.00 89.69 100 VAL A O 1
ATOM 767 N N . LYS A 1 101 ? 18.370 -3.466 -15.446 1.00 87.75 101 LYS A N 1
ATOM 768 C CA . LYS A 1 101 ? 18.896 -2.108 -15.678 1.00 87.75 101 LYS A CA 1
ATOM 769 C C . LYS A 1 101 ? 17.795 -1.043 -15.796 1.00 87.75 101 LYS A C 1
ATOM 771 O O . LYS A 1 101 ? 17.876 -0.156 -16.645 1.00 87.75 101 LYS A O 1
ATOM 776 N N . THR A 1 102 ? 16.771 -1.140 -14.951 1.00 85.44 102 THR A N 1
ATOM 777 C CA . THR A 1 102 ? 15.668 -0.172 -14.862 1.00 85.44 102 THR A CA 1
ATOM 778 C C . THR A 1 102 ? 15.500 0.333 -13.424 1.00 85.44 102 THR A C 1
ATOM 780 O O . THR A 1 102 ? 16.092 -0.215 -12.495 1.00 85.44 102 THR A O 1
ATOM 783 N N . SER A 1 103 ? 14.708 1.386 -13.225 1.00 82.50 103 SER A N 1
ATOM 784 C CA . SER A 1 103 ? 14.473 2.006 -11.913 1.00 82.50 103 SER A CA 1
ATOM 785 C C . SER A 1 103 ? 13.069 2.601 -11.810 1.00 82.50 103 SER A C 1
ATOM 787 O O . SER A 1 103 ? 12.484 3.014 -12.805 1.00 82.50 103 SER A O 1
ATOM 789 N N . ALA A 1 104 ? 12.528 2.688 -10.592 1.00 78.44 104 ALA A N 1
ATOM 790 C CA . ALA A 1 104 ? 11.222 3.303 -10.327 1.00 78.44 104 ALA A CA 1
ATOM 791 C C . ALA A 1 104 ? 11.355 4.793 -9.947 1.00 78.44 104 ALA A C 1
ATOM 793 O O . ALA A 1 104 ? 10.933 5.205 -8.870 1.00 78.44 104 ALA A O 1
ATOM 794 N N . ASN A 1 105 ? 12.001 5.587 -10.803 1.00 80.12 105 ASN A N 1
ATOM 795 C CA . ASN A 1 105 ? 12.339 7.001 -10.569 1.00 80.12 105 ASN A CA 1
ATOM 796 C C . ASN A 1 105 ? 11.707 7.956 -11.600 1.00 80.12 105 ASN A C 1
ATOM 798 O O . ASN A 1 105 ? 12.245 9.031 -11.834 1.00 80.12 105 ASN A O 1
ATOM 802 N N . PHE A 1 106 ? 10.587 7.579 -12.224 1.00 78.00 106 PHE A N 1
ATOM 803 C CA . PHE A 1 106 ? 9.891 8.408 -13.226 1.00 78.00 106 PHE A CA 1
ATOM 804 C C . PHE A 1 106 ? 10.776 8.834 -14.414 1.00 78.00 106 PHE A C 1
ATOM 806 O O . PHE A 1 106 ? 10.515 9.849 -15.043 1.00 78.00 106 PHE A O 1
ATOM 813 N N . GLN A 1 107 ? 11.830 8.071 -14.715 1.00 76.88 107 GLN A N 1
ATOM 814 C CA . GLN A 1 107 ? 12.670 8.256 -15.900 1.00 76.88 107 GLN A CA 1
ATOM 815 C C . GLN A 1 107 ? 12.212 7.328 -17.038 1.00 76.88 107 GLN A C 1
ATOM 817 O O . GLN A 1 107 ? 11.506 6.347 -16.772 1.00 76.88 107 GLN A O 1
ATOM 822 N N . PRO A 1 108 ? 12.634 7.581 -18.293 1.00 78.38 108 PRO A N 1
ATOM 823 C CA . PRO A 1 108 ? 12.291 6.727 -19.424 1.00 78.38 108 PRO A CA 1
ATOM 824 C C . PRO A 1 108 ? 12.640 5.253 -19.192 1.00 78.38 108 PRO A C 1
ATOM 826 O O . PRO A 1 108 ? 13.782 4.890 -18.892 1.00 78.38 108 PRO A O 1
ATOM 829 N N . VAL A 1 109 ? 11.639 4.387 -19.350 1.00 82.38 109 VAL A N 1
ATOM 830 C CA . VAL A 1 109 ? 11.738 2.955 -19.046 1.00 82.38 109 VAL A CA 1
ATOM 831 C C . VAL A 1 109 ? 12.180 2.190 -20.291 1.00 82.38 109 VAL A C 1
ATOM 833 O O . VAL A 1 109 ? 11.502 2.208 -21.312 1.00 82.38 109 VAL A O 1
ATOM 836 N N . LYS A 1 110 ? 13.309 1.475 -20.201 1.00 81.25 110 LYS A N 1
ATOM 837 C CA . LYS A 1 110 ? 13.869 0.686 -21.321 1.00 81.25 110 LYS A CA 1
ATOM 838 C C . LYS A 1 110 ? 13.636 -0.821 -21.204 1.00 81.25 110 LYS A C 1
ATOM 840 O O . LYS A 1 110 ? 13.774 -1.540 -22.188 1.00 81.25 110 LYS A O 1
ATOM 845 N N . ALA A 1 111 ? 13.321 -1.303 -20.005 1.00 86.94 111 ALA A N 1
ATOM 846 C CA . ALA A 1 111 ? 13.116 -2.716 -19.715 1.00 86.94 111 ALA A CA 1
ATOM 847 C C . ALA A 1 111 ? 12.125 -2.895 -18.561 1.00 86.94 111 ALA A C 1
ATOM 849 O O . ALA A 1 111 ? 11.982 -2.015 -17.708 1.00 86.94 111 ALA A O 1
ATOM 850 N N . ILE A 1 112 ? 11.472 -4.058 -18.532 1.00 90.75 112 ILE A N 1
ATOM 851 C CA . ILE A 1 112 ? 10.500 -4.439 -17.505 1.00 90.75 112 ILE A CA 1
ATOM 852 C C . ILE A 1 112 ? 11.014 -5.628 -16.697 1.00 90.75 112 ILE A C 1
ATOM 854 O O . ILE A 1 112 ? 11.482 -6.621 -17.254 1.00 90.75 112 ILE A O 1
ATOM 858 N N . ALA A 1 113 ? 10.901 -5.538 -15.374 1.00 93.62 113 ALA A N 1
ATOM 859 C CA . ALA A 1 113 ? 11.135 -6.671 -14.493 1.00 93.62 113 ALA A CA 1
ATOM 860 C C . ALA A 1 113 ? 9.878 -7.553 -14.465 1.00 93.62 113 ALA A C 1
ATOM 862 O O . ALA A 1 113 ? 8.773 -7.067 -14.227 1.00 93.62 113 ALA A O 1
ATOM 863 N N . THR A 1 114 ? 10.042 -8.847 -14.738 1.00 94.88 114 THR A N 1
ATOM 864 C CA . THR A 1 114 ? 8.932 -9.823 -14.801 1.00 94.88 114 THR A CA 1
ATOM 865 C C . THR A 1 114 ? 9.182 -11.074 -13.955 1.00 94.88 114 THR A C 1
ATOM 867 O O . THR A 1 114 ? 8.331 -11.958 -13.888 1.00 94.88 114 THR A O 1
ATOM 870 N N . SER A 1 115 ? 10.348 -11.147 -13.306 1.00 93.62 115 SER A N 1
ATOM 871 C CA . SER A 1 115 ? 10.801 -12.268 -12.478 1.00 93.62 115 SER A CA 1
ATOM 872 C C . SER A 1 115 ? 10.734 -11.931 -10.986 1.00 93.62 115 SER A C 1
ATOM 874 O O . SER A 1 115 ? 10.313 -10.840 -10.5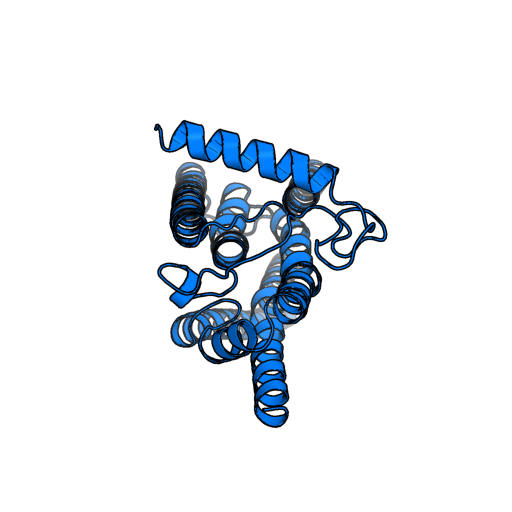92 1.00 93.62 115 SER A O 1
ATOM 876 N N . GLY A 1 116 ? 11.073 -12.908 -10.141 1.00 93.50 116 GLY A N 1
ATOM 877 C CA . GLY A 1 116 ? 11.104 -12.734 -8.691 1.00 93.50 116 GLY A CA 1
ATOM 878 C C . GLY A 1 116 ? 9.768 -12.242 -8.143 1.00 93.50 116 GLY A C 1
ATOM 879 O O . GLY A 1 116 ? 8.720 -12.842 -8.386 1.00 93.50 116 GLY A O 1
ATOM 880 N N . ILE A 1 117 ? 9.789 -11.128 -7.412 1.00 93.31 117 ILE A N 1
ATOM 881 C CA . ILE A 1 117 ? 8.577 -10.562 -6.811 1.00 93.31 117 ILE A CA 1
ATOM 882 C C . ILE A 1 117 ? 7.553 -10.088 -7.862 1.00 93.31 117 ILE A C 1
ATOM 884 O O . ILE A 1 117 ? 6.345 -10.176 -7.626 1.00 93.31 117 ILE A O 1
ATOM 888 N N . PHE A 1 118 ? 8.020 -9.687 -9.049 1.00 94.31 118 PHE A N 1
ATOM 889 C CA . PHE A 1 118 ? 7.174 -9.286 -10.174 1.00 94.31 118 PHE A CA 1
ATOM 890 C C . PHE A 1 118 ? 6.489 -10.473 -10.871 1.00 94.31 118 PHE A C 1
ATOM 892 O O . PHE A 1 118 ? 5.494 -10.293 -11.564 1.00 94.31 118 PHE A O 1
ATOM 899 N N . ALA A 1 119 ? 6.927 -11.714 -10.639 1.00 93.25 119 ALA A N 1
ATOM 900 C CA . ALA A 1 119 ? 6.206 -12.888 -11.141 1.00 93.25 119 ALA A CA 1
ATOM 901 C C . ALA A 1 119 ? 4.856 -13.101 -10.423 1.00 93.25 119 ALA A C 1
ATOM 903 O O . ALA A 1 119 ? 3.942 -13.711 -10.978 1.00 93.25 119 ALA A O 1
ATOM 904 N N . TYR A 1 120 ? 4.712 -12.587 -9.195 1.00 90.81 120 TYR A N 1
ATOM 905 C CA . TYR A 1 120 ? 3.514 -12.767 -8.365 1.00 90.81 120 TYR A CA 1
ATOM 906 C C . TYR A 1 120 ? 2.547 -11.587 -8.421 1.00 90.81 120 TYR A C 1
ATOM 908 O O . TYR A 1 120 ? 1.350 -11.762 -8.191 1.00 90.81 120 TYR A O 1
ATOM 916 N N . SER A 1 121 ? 3.060 -10.387 -8.682 1.00 92.56 121 SER A N 1
ATOM 917 C CA . SER A 1 121 ? 2.286 -9.153 -8.732 1.00 92.56 121 SER A CA 1
ATOM 918 C C . SER A 1 121 ? 2.969 -8.151 -9.642 1.00 92.56 121 SER A C 1
ATOM 920 O O . SER A 1 121 ? 4.176 -7.954 -9.546 1.00 92.56 121 SER A O 1
ATOM 922 N N . ARG A 1 122 ? 2.192 -7.448 -10.464 1.00 93.50 122 ARG A N 1
ATOM 923 C CA . ARG A 1 122 ? 2.722 -6.326 -11.252 1.00 93.50 122 ARG A CA 1
ATOM 924 C C . ARG A 1 122 ? 3.083 -5.122 -10.381 1.00 93.50 122 ARG A C 1
ATOM 926 O O . ARG A 1 122 ? 3.916 -4.319 -10.779 1.00 93.50 122 ARG A O 1
ATOM 933 N N . ASN A 1 123 ? 2.490 -5.033 -9.188 1.00 93.12 123 ASN A N 1
ATOM 934 C CA . ASN A 1 123 ? 2.545 -3.876 -8.297 1.00 93.12 123 ASN A CA 1
ATOM 935 C C . ASN A 1 123 ? 2.913 -4.275 -6.849 1.00 93.12 123 ASN A C 1
ATOM 937 O O . ASN A 1 123 ? 2.169 -3.969 -5.909 1.00 93.12 123 ASN A O 1
ATOM 941 N N . PRO A 1 124 ? 4.042 -4.972 -6.621 1.00 93.19 124 PRO A N 1
ATOM 942 C CA . PRO A 1 124 ? 4.317 -5.644 -5.349 1.00 93.19 124 PRO A CA 1
ATOM 943 C C . PRO A 1 124 ? 4.465 -4.684 -4.160 1.00 93.19 124 PRO A C 1
ATOM 945 O O . PRO A 1 124 ? 3.951 -4.965 -3.076 1.00 93.19 124 PRO A O 1
ATOM 948 N N . ILE A 1 125 ? 5.098 -3.520 -4.360 1.00 91.62 125 ILE A N 1
ATOM 949 C CA . ILE A 1 125 ? 5.227 -2.485 -3.319 1.00 91.62 125 ILE A CA 1
ATOM 950 C C . ILE A 1 125 ? 3.850 -1.952 -2.921 1.00 91.62 125 ILE A C 1
ATOM 952 O O . ILE A 1 125 ? 3.549 -1.870 -1.730 1.00 91.62 125 ILE A O 1
ATOM 956 N N . TYR A 1 126 ? 2.994 -1.620 -3.892 1.00 91.00 126 TYR A N 1
ATOM 957 C CA . TYR A 1 126 ? 1.658 -1.096 -3.604 1.00 91.00 126 TYR A CA 1
ATOM 958 C C . TYR A 1 126 ? 0.796 -2.121 -2.870 1.00 91.00 126 TYR A C 1
ATOM 960 O O . TYR A 1 126 ? 0.076 -1.763 -1.939 1.00 91.00 126 TYR A O 1
ATOM 968 N N . VAL A 1 127 ? 0.917 -3.401 -3.217 1.00 89.06 127 VAL A N 1
ATOM 969 C CA . VAL A 1 127 ? 0.204 -4.498 -2.551 1.00 89.06 127 VAL A CA 1
ATOM 970 C C . VAL A 1 127 ? 0.674 -4.671 -1.113 1.00 89.06 127 VAL A C 1
ATOM 972 O O . VAL A 1 127 ? -0.152 -4.650 -0.204 1.00 89.06 127 VAL A O 1
ATOM 975 N N . MET A 1 128 ? 1.983 -4.771 -0.871 1.00 90.44 128 MET A N 1
ATOM 976 C CA . MET A 1 128 ? 2.503 -4.899 0.494 1.00 90.44 128 MET A CA 1
ATOM 977 C C . MET A 1 128 ? 2.188 -3.653 1.336 1.00 90.44 128 MET A C 1
ATOM 979 O O . MET A 1 128 ? 1.820 -3.758 2.506 1.00 90.44 128 MET A O 1
ATOM 983 N N . GLY A 1 129 ? 2.269 -2.463 0.739 1.00 90.06 129 GLY A N 1
ATOM 984 C CA . GLY A 1 129 ? 1.930 -1.203 1.395 1.00 90.06 129 GLY A CA 1
ATOM 985 C C . GLY A 1 129 ? 0.453 -1.114 1.797 1.00 90.06 129 GLY A C 1
ATOM 986 O O . GLY A 1 129 ? 0.141 -0.739 2.929 1.00 90.06 129 GLY A O 1
ATOM 987 N N . SER A 1 130 ? -0.460 -1.479 0.894 1.00 86.31 130 SER A N 1
ATOM 988 C CA . SER A 1 130 ? -1.912 -1.343 1.092 1.00 86.31 130 SER A CA 1
ATOM 989 C C . SER A 1 130 ? -2.545 -2.499 1.869 1.00 86.31 130 SER A C 1
ATOM 991 O O . SER A 1 130 ? -3.356 -2.249 2.757 1.00 86.31 130 SER A O 1
ATOM 993 N N . VAL A 1 131 ? -2.169 -3.747 1.583 1.00 82.62 131 VAL A N 1
ATOM 994 C CA . VAL A 1 131 ? -2.798 -4.953 2.156 1.00 82.62 131 VAL A CA 1
ATOM 995 C C . VAL A 1 131 ? -2.130 -5.393 3.462 1.00 82.62 131 VAL A C 1
ATOM 997 O O . VAL A 1 131 ? -2.774 -6.044 4.281 1.00 82.62 131 VAL A O 1
ATOM 1000 N N . TRP A 1 132 ? -0.867 -5.025 3.699 1.00 87.12 132 TRP A N 1
ATOM 1001 C CA . TRP A 1 132 ? -0.132 -5.455 4.894 1.00 87.12 132 TRP A CA 1
ATOM 1002 C C . TRP A 1 132 ? 0.261 -4.292 5.806 1.00 87.12 132 TRP A C 1
ATOM 1004 O O . TRP A 1 132 ? -0.262 -4.165 6.916 1.00 87.12 132 TRP A O 1
ATOM 1014 N N . LEU A 1 133 ? 1.130 -3.391 5.336 1.00 92.12 133 LEU A N 1
ATOM 1015 C CA . LEU A 1 133 ? 1.672 -2.313 6.167 1.00 92.12 133 LEU A CA 1
ATOM 1016 C C . LEU A 1 133 ? 0.580 -1.358 6.671 1.00 92.12 133 LEU A C 1
ATOM 1018 O O . LEU A 1 133 ? 0.582 -0.983 7.844 1.00 92.12 133 LEU A O 1
ATOM 1022 N N . THR A 1 134 ? -0.367 -0.979 5.811 1.00 90.94 134 THR A N 1
ATOM 1023 C CA . THR A 1 134 ? -1.444 -0.045 6.173 1.00 90.94 134 THR A CA 1
ATOM 1024 C C . THR A 1 134 ? -2.370 -0.611 7.261 1.00 90.94 134 THR A C 1
ATOM 1026 O O . THR A 1 134 ? -2.581 0.082 8.263 1.00 90.94 134 THR A O 1
ATOM 1029 N N . PRO A 1 135 ? -2.878 -1.858 7.170 1.00 88.25 135 PRO A N 1
ATOM 1030 C CA . PRO A 1 135 ? -3.584 -2.498 8.279 1.00 88.25 135 PRO A CA 1
ATOM 1031 C C . PRO A 1 135 ? -2.755 -2.579 9.562 1.00 88.25 135 PRO A C 1
ATOM 1033 O O . PRO A 1 135 ? -3.262 -2.231 10.631 1.00 88.25 135 PRO A O 1
ATOM 1036 N N . CYS A 1 136 ? -1.474 -2.952 9.470 1.00 91.88 136 CYS A N 1
ATOM 1037 C CA . CYS A 1 136 ? -0.562 -2.973 10.614 1.00 91.88 136 CYS A CA 1
ATOM 1038 C C . CYS A 1 136 ? -0.457 -1.595 11.292 1.00 91.88 136 CYS A C 1
ATOM 1040 O O . CYS A 1 136 ? -0.558 -1.506 12.515 1.00 91.88 136 CYS A O 1
ATOM 1042 N N . LEU A 1 137 ? -0.339 -0.511 10.519 1.00 94.31 137 LEU A N 1
ATOM 1043 C CA . LEU A 1 137 ? -0.335 0.870 11.016 1.00 94.31 137 LEU A CA 1
ATOM 1044 C C . LEU A 1 137 ? -1.674 1.264 11.660 1.00 94.31 137 LEU A C 1
ATOM 1046 O O . LEU A 1 137 ? -1.703 1.878 12.729 1.00 94.31 137 LEU A O 1
ATOM 1050 N N . CYS A 1 138 ? -2.797 0.876 11.056 1.00 92.12 138 CYS A N 1
ATOM 1051 C CA . CYS A 1 138 ? -4.126 1.132 11.610 1.00 92.12 138 CYS A CA 1
ATOM 1052 C C . CYS A 1 138 ? -4.333 0.420 12.956 1.00 92.12 138 CYS A C 1
ATOM 1054 O O . CYS A 1 138 ? -4.864 1.016 13.897 1.00 92.12 138 CYS A O 1
ATOM 1056 N N . ILE A 1 139 ? -3.857 -0.822 13.084 1.00 91.88 139 ILE A N 1
ATOM 1057 C CA . ILE A 1 139 ? -3.825 -1.585 14.342 1.00 91.88 139 ILE A CA 1
ATOM 1058 C C . ILE A 1 139 ? -2.909 -0.886 15.358 1.00 91.88 139 ILE A C 1
ATOM 1060 O O . ILE A 1 139 ? -3.295 -0.689 16.519 1.00 91.88 139 ILE A O 1
ATOM 1064 N N . ALA A 1 140 ? -1.731 -0.434 14.917 1.00 94.69 140 ALA A N 1
ATOM 1065 C CA . ALA A 1 140 ? -0.773 0.313 15.730 1.00 94.69 140 ALA A CA 1
ATOM 1066 C C . ALA A 1 140 ? -1.390 1.575 16.329 1.00 94.69 140 ALA A C 1
ATOM 1068 O O . ALA A 1 140 ? -1.144 1.884 17.490 1.00 94.69 140 ALA A O 1
ATOM 1069 N N . LEU A 1 141 ? -2.243 2.280 15.581 1.00 94.88 141 LEU A N 1
ATOM 1070 C CA . LEU A 1 141 ? -2.870 3.534 16.007 1.00 94.88 141 LEU A CA 1
ATOM 1071 C C . LEU A 1 141 ? -4.254 3.356 16.649 1.00 94.88 141 LEU A C 1
ATOM 1073 O O . LEU A 1 141 ? -4.675 4.257 17.384 1.00 94.88 141 LEU A O 1
ATOM 1077 N N . ASN A 1 142 ? -4.899 2.200 16.443 1.00 93.75 142 ASN A N 1
ATOM 1078 C CA . ASN A 1 142 ? -6.215 1.794 16.955 1.00 93.75 142 ASN A CA 1
ATOM 1079 C C . ASN A 1 142 ? -7.250 2.928 16.891 1.00 93.75 142 ASN A C 1
ATOM 1081 O O . ASN A 1 142 ? -7.806 3.346 17.910 1.00 93.75 142 ASN A O 1
ATOM 1085 N N . SER A 1 143 ? -7.459 3.468 15.692 1.00 92.12 143 SER A N 1
ATOM 1086 C CA . SER A 1 143 ? -8.364 4.590 15.462 1.00 92.12 143 SER A CA 1
ATOM 1087 C C . SER A 1 143 ? -9.130 4.408 14.162 1.00 92.12 143 SER A C 1
ATOM 1089 O O . SER A 1 143 ? -8.524 4.198 13.112 1.00 92.12 143 SER A O 1
ATOM 1091 N N . LEU A 1 144 ? -10.457 4.540 14.237 1.00 89.06 144 LEU A N 1
ATOM 1092 C CA . LEU A 1 144 ? -11.312 4.489 13.052 1.00 89.06 144 LEU A CA 1
ATOM 1093 C C . LEU A 1 144 ? -10.997 5.629 12.074 1.00 89.06 144 LEU A C 1
ATOM 1095 O O . LEU A 1 144 ? -11.057 5.423 10.869 1.00 89.06 144 LEU A O 1
ATOM 1099 N N . TYR A 1 145 ? -10.616 6.807 12.577 1.00 91.94 145 TYR A N 1
ATOM 1100 C CA . TYR A 1 145 ? -10.263 7.948 11.730 1.00 91.94 145 TYR A CA 1
ATOM 1101 C C . TYR A 1 145 ? -9.038 7.662 10.868 1.00 91.94 145 TYR A C 1
ATOM 1103 O O . TYR A 1 145 ? -9.049 7.978 9.688 1.00 91.94 145 TYR A O 1
ATOM 1111 N N . VAL A 1 146 ? -8.026 6.998 11.433 1.00 92.75 146 VAL A N 1
ATOM 1112 C CA . VAL A 1 146 ? -6.837 6.571 10.683 1.00 92.75 146 VAL A CA 1
ATOM 1113 C C . VAL A 1 146 ? -7.208 5.534 9.623 1.00 92.75 146 VAL A C 1
ATOM 1115 O O . VAL A 1 146 ? -6.762 5.654 8.490 1.00 92.75 146 VAL A O 1
ATOM 1118 N N . VAL A 1 147 ? -8.054 4.548 9.948 1.00 89.50 147 VAL A N 1
ATOM 1119 C CA . VAL A 1 147 ? -8.548 3.582 8.945 1.00 89.50 147 VAL A CA 1
ATOM 1120 C C . VAL A 1 147 ? -9.253 4.304 7.801 1.00 89.50 147 VAL A C 1
ATOM 1122 O O . VAL A 1 147 ? -8.992 4.034 6.631 1.00 89.50 147 VAL A O 1
ATOM 1125 N N . PHE A 1 148 ? -10.137 5.239 8.144 1.00 87.50 148 PHE A N 1
ATOM 1126 C CA . PHE A 1 148 ? -10.910 5.990 7.172 1.00 87.50 148 PHE A CA 1
ATOM 1127 C C . PHE A 1 148 ? -10.015 6.841 6.267 1.00 87.50 148 PHE A C 1
ATOM 1129 O O . PHE A 1 148 ? -10.102 6.712 5.048 1.00 87.50 148 PHE A O 1
ATOM 1136 N N . THR A 1 149 ? -9.110 7.653 6.819 1.00 92.94 149 THR A N 1
ATOM 1137 C CA . THR A 1 149 ? -8.232 8.500 5.999 1.00 92.94 149 THR A CA 1
ATOM 1138 C C . THR A 1 149 ? -7.263 7.677 5.151 1.00 92.94 149 THR A C 1
ATOM 1140 O O . THR A 1 149 ? -7.052 8.001 3.985 1.00 92.94 149 THR A O 1
ATOM 1143 N N . MET A 1 150 ? -6.731 6.570 5.680 1.00 92.12 150 MET A N 1
ATOM 1144 C CA . MET A 1 150 ? -5.858 5.663 4.925 1.00 92.12 150 MET A CA 1
ATOM 1145 C C . MET A 1 150 ? -6.589 4.925 3.794 1.00 92.12 150 MET A C 1
ATOM 1147 O O . MET A 1 150 ? -5.959 4.589 2.793 1.00 92.12 150 MET A O 1
ATOM 1151 N N . SER A 1 151 ? -7.909 4.721 3.886 1.00 87.62 151 SER A N 1
ATOM 1152 C CA . SER A 1 151 ? -8.683 4.133 2.781 1.00 87.62 151 SER A CA 1
ATOM 1153 C C . SER A 1 151 ? -8.681 5.008 1.519 1.00 87.62 151 SER A C 1
ATOM 1155 O O . SER A 1 151 ? -8.666 4.470 0.412 1.00 87.62 151 SER A O 1
ATOM 1157 N N . PHE A 1 152 ? -8.583 6.340 1.660 1.00 90.38 152 PHE A N 1
ATOM 1158 C CA . PHE A 1 152 ? -8.428 7.245 0.515 1.00 90.38 152 PHE A CA 1
ATOM 1159 C C . PHE A 1 152 ? -7.081 7.070 -0.180 1.00 90.38 152 PHE A C 1
ATOM 1161 O O . PHE A 1 152 ? -7.032 7.104 -1.405 1.00 90.38 152 PHE A O 1
ATOM 1168 N N . MET A 1 153 ? -6.002 6.833 0.572 1.00 91.88 153 MET A N 1
ATOM 1169 C CA . MET A 1 153 ? -4.698 6.511 -0.013 1.00 91.88 153 MET A CA 1
ATOM 1170 C C . MET A 1 153 ? -4.775 5.235 -0.855 1.00 91.88 153 MET A C 1
ATOM 1172 O O . MET A 1 153 ? -4.284 5.219 -1.981 1.00 91.88 153 MET A O 1
ATOM 1176 N N . ILE A 1 154 ? -5.450 4.193 -0.362 1.00 89.06 154 ILE A N 1
ATOM 1177 C CA . ILE A 1 154 ? -5.600 2.949 -1.126 1.00 89.06 154 ILE A CA 1
ATOM 1178 C C . ILE A 1 154 ? -6.445 3.184 -2.383 1.00 89.06 154 ILE A C 1
ATOM 1180 O O . ILE A 1 154 ? -6.059 2.746 -3.465 1.00 89.06 154 ILE A O 1
ATOM 1184 N N . ALA A 1 155 ? -7.552 3.924 -2.270 1.00 87.25 155 ALA A N 1
ATOM 1185 C CA . ALA A 1 155 ? -8.368 4.303 -3.421 1.00 87.25 155 ALA A CA 1
ATOM 1186 C C . ALA A 1 155 ? -7.552 5.093 -4.461 1.00 87.25 155 ALA A C 1
ATOM 1188 O O . ALA A 1 155 ? -7.631 4.805 -5.651 1.00 87.25 155 ALA A O 1
ATOM 1189 N N . TYR A 1 156 ? -6.715 6.032 -4.021 1.00 91.69 156 TYR A N 1
ATOM 1190 C CA . TYR A 1 156 ? -5.826 6.795 -4.894 1.00 91.69 156 TYR A CA 1
ATOM 1191 C C . TYR A 1 156 ? -4.841 5.896 -5.653 1.00 91.69 156 TYR A C 1
ATOM 1193 O O . TYR A 1 156 ? -4.712 6.014 -6.871 1.00 91.69 156 TYR A O 1
ATOM 1201 N N . LEU A 1 157 ? -4.203 4.941 -4.968 1.00 90.56 157 LEU A N 1
ATOM 1202 C CA . LEU A 1 157 ? -3.308 3.979 -5.616 1.00 90.56 157 LEU A CA 1
ATOM 1203 C C . LEU A 1 157 ? -4.041 3.123 -6.657 1.00 90.56 157 LEU A C 1
ATOM 1205 O O . LEU A 1 157 ? -3.556 2.939 -7.770 1.00 90.56 157 LEU A O 1
ATOM 1209 N N . VAL A 1 158 ? -5.215 2.606 -6.295 1.00 86.94 158 VAL A N 1
ATOM 1210 C CA . VAL A 1 158 ? -6.000 1.674 -7.114 1.00 86.94 158 VAL A CA 1
ATOM 1211 C C . VAL A 1 158 ? -6.602 2.340 -8.346 1.00 86.94 158 VAL A C 1
ATOM 1213 O O . VAL A 1 158 ? -6.617 1.732 -9.414 1.00 86.94 158 VAL A O 1
ATOM 1216 N N . PHE A 1 159 ? -7.153 3.542 -8.192 1.00 87.12 159 PHE A N 1
ATOM 1217 C CA . PHE A 1 159 ? -7.949 4.180 -9.237 1.00 87.12 159 PHE A CA 1
ATOM 1218 C C . PHE A 1 159 ? -7.164 5.176 -10.082 1.00 87.12 159 PHE A C 1
ATOM 1220 O O . PHE A 1 159 ? -7.609 5.466 -11.188 1.00 87.12 159 PHE A O 1
ATOM 1227 N N . ILE A 1 160 ? -6.039 5.688 -9.577 1.00 91.50 160 ILE A N 1
ATOM 1228 C CA . ILE A 1 160 ? -5.255 6.722 -10.256 1.00 91.50 160 ILE A CA 1
ATOM 1229 C C . ILE A 1 160 ? -3.855 6.194 -10.555 1.00 91.50 160 ILE A C 1
ATOM 1231 O O . ILE A 1 160 ? -3.530 5.969 -11.712 1.00 91.50 160 ILE A O 1
ATOM 1235 N N . VAL A 1 161 ? -3.046 5.923 -9.529 1.00 92.69 161 VAL A N 1
ATOM 1236 C CA . VAL A 1 161 ? -1.604 5.671 -9.718 1.00 92.69 161 VAL A CA 1
ATOM 1237 C C . VAL A 1 161 ? -1.333 4.418 -10.552 1.00 92.69 161 VAL A C 1
ATOM 1239 O O . VAL A 1 161 ? -0.666 4.500 -11.578 1.00 92.69 161 VAL A O 1
ATOM 1242 N N . ILE A 1 162 ? -1.870 3.265 -10.144 1.00 92.38 162 ILE A N 1
ATOM 1243 C CA . ILE A 1 162 ? -1.584 1.984 -10.806 1.00 92.38 162 ILE A CA 1
ATOM 1244 C C . ILE A 1 162 ? -2.090 1.968 -12.257 1.00 92.38 162 ILE A C 1
ATOM 1246 O O . ILE A 1 162 ? -1.308 1.611 -13.134 1.00 92.38 162 ILE A O 1
ATOM 1250 N N . PRO A 1 163 ? -3.346 2.355 -12.565 1.00 91.31 163 PRO A N 1
ATOM 1251 C CA . PRO A 1 163 ? -3.807 2.402 -13.951 1.00 91.31 163 PRO A CA 1
ATOM 1252 C C . PRO A 1 163 ? -2.967 3.333 -14.829 1.00 91.31 163 PRO A C 1
ATOM 1254 O O . PRO A 1 163 ? -2.617 2.944 -15.942 1.00 91.31 163 PRO A O 1
ATOM 1257 N N . THR A 1 164 ? -2.598 4.514 -14.319 1.00 91.94 164 THR A N 1
ATOM 1258 C CA . THR A 1 164 ? -1.740 5.467 -15.035 1.00 91.94 164 THR A CA 1
ATOM 1259 C C . THR A 1 164 ? -0.365 4.867 -15.336 1.00 91.94 164 THR A C 1
ATOM 1261 O O . THR A 1 164 ? 0.091 4.923 -16.479 1.00 91.94 164 THR A O 1
ATOM 1264 N N . GLU A 1 165 ? 0.286 4.245 -14.348 1.00 92.00 165 GLU A N 1
ATOM 1265 C CA . GLU A 1 165 ? 1.587 3.591 -14.539 1.00 92.00 165 GLU A CA 1
ATOM 1266 C C . GLU A 1 165 ? 1.513 2.431 -15.542 1.00 92.00 165 GLU A C 1
ATOM 1268 O O . GLU A 1 165 ? 2.362 2.324 -16.427 1.00 92.00 165 GLU A O 1
ATOM 1273 N N . GLU A 1 166 ? 0.488 1.579 -15.455 1.00 92.06 166 GLU A N 1
ATOM 1274 C CA . GLU A 1 166 ? 0.326 0.448 -16.376 1.00 92.06 166 GLU A CA 1
ATOM 1275 C C . GLU A 1 166 ? 0.004 0.906 -17.809 1.00 92.06 166 GLU A C 1
ATOM 1277 O O . GLU A 1 166 ? 0.489 0.311 -18.774 1.00 92.06 166 GLU A O 1
ATOM 1282 N N . GLU A 1 167 ? -0.788 1.967 -17.982 1.00 90.69 167 GLU A N 1
ATOM 1283 C CA . GLU A 1 167 ? -1.069 2.533 -19.303 1.00 90.69 167 GLU A CA 1
ATOM 1284 C C . GLU A 1 167 ? 0.182 3.167 -19.918 1.00 90.69 167 GLU A C 1
ATOM 1286 O O . GLU A 1 167 ? 0.449 2.983 -21.108 1.00 90.69 167 GLU A O 1
ATOM 1291 N N . PHE A 1 168 ? 0.973 3.876 -19.114 1.00 90.88 168 PHE A N 1
ATOM 1292 C CA . PHE A 1 168 ? 2.257 4.420 -19.537 1.00 90.88 168 PHE A CA 1
ATOM 1293 C C . PHE A 1 168 ? 3.225 3.309 -19.959 1.00 90.88 168 PHE A C 1
ATOM 1295 O O . PHE A 1 168 ? 3.758 3.352 -21.065 1.00 90.88 168 PHE A O 1
ATOM 1302 N N . LEU A 1 169 ? 3.396 2.266 -19.142 1.00 90.81 169 LEU A N 1
ATOM 1303 C CA . LEU A 1 169 ? 4.273 1.138 -19.467 1.00 90.81 169 LEU A CA 1
ATOM 1304 C C . LEU A 1 169 ? 3.806 0.376 -20.714 1.00 90.81 169 LEU A C 1
ATOM 1306 O O . LEU A 1 169 ? 4.634 -0.022 -21.531 1.00 90.81 169 LEU A O 1
ATOM 1310 N N . SER A 1 170 ? 2.494 0.218 -20.905 1.00 90.62 170 SER A N 1
ATOM 1311 C CA . SER A 1 170 ? 1.920 -0.374 -22.121 1.00 90.62 170 SER A CA 1
ATOM 1312 C C . SER A 1 170 ? 2.228 0.475 -23.359 1.00 90.62 170 SER A C 1
ATOM 1314 O O . SER A 1 170 ? 2.605 -0.081 -24.387 1.00 90.62 170 SER A O 1
ATOM 1316 N N . ARG A 1 171 ? 2.179 1.810 -23.255 1.00 89.62 171 ARG A N 1
ATOM 1317 C CA . ARG A 1 171 ? 2.568 2.728 -24.341 1.00 89.62 171 ARG A CA 1
ATOM 1318 C C . ARG A 1 171 ? 4.073 2.705 -24.638 1.00 89.62 171 ARG A C 1
ATOM 1320 O O . ARG A 1 171 ? 4.441 2.690 -25.807 1.00 89.62 171 ARG A O 1
ATOM 1327 N N . GLN A 1 172 ? 4.926 2.679 -23.612 1.00 89.38 172 GLN A N 1
ATOM 1328 C CA . GLN A 1 172 ? 6.388 2.731 -23.774 1.00 89.38 172 GLN A CA 1
ATOM 1329 C C . GLN A 1 172 ? 7.004 1.406 -24.231 1.00 89.38 172 GLN A C 1
ATOM 1331 O O . GLN A 1 172 ? 7.889 1.385 -25.080 1.00 89.38 172 GLN A O 1
ATOM 1336 N N . ILE A 1 173 ? 6.556 0.290 -23.653 1.00 90.38 173 ILE A N 1
ATOM 1337 C CA . ILE A 1 173 ? 7.158 -1.035 -23.863 1.00 90.38 173 ILE A CA 1
ATOM 1338 C C . ILE A 1 173 ? 6.378 -1.846 -24.907 1.00 90.38 173 ILE A C 1
ATOM 1340 O O . ILE A 1 173 ? 6.933 -2.733 -25.558 1.00 90.38 173 ILE A O 1
ATOM 1344 N N . GLY A 1 174 ? 5.087 -1.559 -25.085 1.00 89.56 174 GLY A N 1
ATOM 1345 C CA . GLY A 1 174 ? 4.244 -2.204 -26.085 1.00 89.56 174 GLY A CA 1
ATOM 1346 C C . GLY A 1 174 ? 3.963 -3.679 -25.790 1.00 89.56 174 GLY A C 1
ATOM 1347 O O . GLY A 1 174 ? 3.714 -4.087 -24.651 1.00 89.56 174 GLY A O 1
ATOM 1348 N N . ALA A 1 175 ? 4.015 -4.500 -26.842 1.00 90.12 175 ALA A N 1
ATOM 1349 C CA . ALA A 1 175 ? 3.522 -5.879 -26.833 1.00 90.12 175 ALA A CA 1
ATOM 1350 C C . ALA A 1 175 ? 4.159 -6.775 -25.754 1.00 90.12 175 ALA A C 1
ATOM 1352 O O . ALA A 1 175 ? 3.488 -7.655 -25.209 1.00 90.12 175 ALA A O 1
ATOM 1353 N N . ALA A 1 176 ? 5.434 -6.558 -25.411 1.00 90.75 176 ALA A N 1
ATOM 1354 C CA . ALA A 1 176 ? 6.108 -7.333 -24.368 1.00 90.75 176 ALA A CA 1
ATOM 1355 C C . ALA A 1 176 ? 5.471 -7.108 -22.986 1.00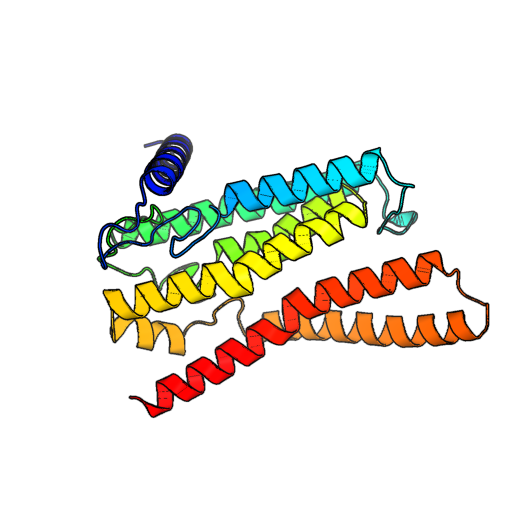 90.75 176 ALA A C 1
ATOM 1357 O O . ALA A 1 176 ? 5.266 -8.061 -22.230 1.00 90.75 176 ALA A O 1
ATOM 1358 N N . TYR A 1 177 ? 5.098 -5.864 -22.676 1.00 92.69 177 TYR A N 1
ATOM 1359 C CA . TYR A 1 177 ? 4.405 -5.548 -21.433 1.00 92.69 177 TYR A CA 1
ATOM 1360 C C . TYR A 1 177 ? 2.970 -6.071 -21.449 1.00 92.69 177 TYR A C 1
ATOM 1362 O O . TYR A 1 177 ? 2.530 -6.664 -20.468 1.00 92.69 177 TYR A O 1
ATOM 1370 N N . ASP A 1 178 ? 2.268 -5.976 -22.578 1.00 90.69 178 ASP A N 1
ATOM 1371 C CA . ASP A 1 178 ? 0.912 -6.520 -22.702 1.00 90.69 178 ASP A CA 1
ATOM 1372 C C . ASP A 1 178 ? 0.862 -8.037 -22.469 1.00 90.69 178 ASP A C 1
ATOM 1374 O O . ASP A 1 178 ? -0.036 -8.533 -21.784 1.00 90.69 178 ASP A O 1
ATOM 1378 N N . GLN A 1 179 ? 1.849 -8.789 -22.966 1.00 91.38 179 GLN A N 1
ATOM 1379 C CA . GLN A 1 179 ? 1.961 -10.221 -22.672 1.00 91.38 179 GLN A CA 1
ATOM 1380 C C . GLN A 1 179 ? 2.206 -10.492 -21.183 1.00 91.38 179 GLN A C 1
ATOM 1382 O O . GLN A 1 179 ? 1.647 -11.443 -20.629 1.00 91.38 179 GLN A O 1
ATOM 1387 N N . TYR A 1 180 ? 3.007 -9.655 -20.525 1.00 93.44 180 TYR A N 1
ATOM 1388 C CA . TYR A 1 180 ? 3.230 -9.731 -19.086 1.00 93.44 180 TYR A CA 1
ATOM 1389 C C . TYR A 1 180 ? 1.947 -9.430 -18.290 1.00 93.44 180 TYR A C 1
ATOM 1391 O O . TYR A 1 180 ? 1.602 -10.202 -17.391 1.00 93.44 180 TYR A O 1
ATOM 1399 N N . LEU A 1 181 ? 1.167 -8.410 -18.682 1.00 91.38 181 LEU A N 1
ATOM 1400 C CA . LEU A 1 181 ? -0.131 -8.091 -18.070 1.00 91.38 181 LEU A CA 1
ATOM 1401 C C . LEU A 1 181 ? -1.078 -9.300 -18.065 1.00 91.38 181 LEU A C 1
ATOM 1403 O O . LEU A 1 181 ? -1.802 -9.518 -17.092 1.00 91.38 181 LEU A O 1
ATOM 1407 N N . LEU A 1 182 ? -1.073 -10.107 -19.131 1.00 90.19 182 LEU A N 1
ATOM 1408 C CA . LEU A 1 182 ? -1.928 -11.291 -19.238 1.00 90.19 182 LEU A CA 1
ATOM 1409 C C . LEU A 1 182 ? -1.535 -12.400 -18.254 1.00 90.19 182 LEU A C 1
ATOM 1411 O O . LEU A 1 182 ? -2.425 -13.058 -17.708 1.00 90.19 182 LEU A O 1
ATOM 1415 N N . ARG A 1 183 ? -0.233 -12.593 -18.016 1.00 91.31 183 ARG A N 1
ATOM 1416 C CA . ARG A 1 183 ? 0.314 -13.693 -17.202 1.00 91.31 183 ARG A CA 1
ATOM 1417 C C . ARG A 1 183 ? 0.356 -13.363 -15.712 1.00 91.31 183 ARG A C 1
ATOM 1419 O O . ARG A 1 183 ? 0.083 -14.239 -14.898 1.00 91.31 183 ARG A O 1
ATOM 1426 N N . THR A 1 184 ? 0.609 -12.104 -15.365 1.00 91.94 184 THR A N 1
ATOM 1427 C CA . THR A 1 184 ? 0.782 -11.668 -13.975 1.00 91.94 184 THR A CA 1
ATOM 1428 C C . THR A 1 184 ? -0.441 -10.876 -13.494 1.00 91.94 184 THR A C 1
ATOM 1430 O O . THR A 1 184 ? -0.983 -10.044 -14.234 1.00 91.94 184 THR A O 1
ATOM 1433 N N . PRO A 1 185 ? -0.964 -11.137 -12.284 1.00 90.44 185 PRO A N 1
ATOM 1434 C CA . PRO A 1 185 ? -2.087 -10.378 -11.736 1.00 90.44 185 PRO A CA 1
ATOM 1435 C C . PRO A 1 185 ? -1.661 -8.966 -11.308 1.00 90.44 185 PRO A C 1
ATOM 1437 O O . PRO A 1 185 ? -0.536 -8.762 -10.850 1.00 90.44 185 PRO A O 1
ATOM 1440 N N . ARG A 1 186 ? -2.582 -7.995 -11.393 1.00 89.56 186 ARG A N 1
ATOM 1441 C CA . ARG A 1 186 ? -2.330 -6.608 -10.958 1.00 89.56 186 ARG A CA 1
ATOM 1442 C C . ARG A 1 186 ? -1.870 -6.511 -9.504 1.00 89.56 186 ARG A C 1
ATOM 1444 O O . ARG A 1 186 ? -0.942 -5.763 -9.215 1.00 89.56 186 ARG A O 1
ATOM 1451 N N . TYR A 1 187 ? -2.532 -7.259 -8.617 1.00 86.06 187 TYR A N 1
ATOM 1452 C CA . TYR A 1 187 ? -2.363 -7.155 -7.166 1.00 86.06 187 TYR A CA 1
ATOM 1453 C C . TYR A 1 187 ? -1.844 -8.451 -6.542 1.00 86.06 187 TYR A C 1
ATOM 1455 O O . TYR A 1 187 ? -0.716 -8.502 -6.065 1.00 86.06 187 TYR A O 1
ATOM 1463 N N . LEU A 1 188 ? -2.660 -9.503 -6.535 1.00 79.06 188 LEU A N 1
ATOM 1464 C CA . LEU A 1 188 ? -2.374 -10.748 -5.830 1.00 79.06 188 LEU A CA 1
ATOM 1465 C C . LEU A 1 188 ? -2.715 -11.961 -6.705 1.00 79.06 188 LEU A C 1
ATOM 1467 O O . LEU A 1 188 ? -3.636 -11.874 -7.524 1.00 79.06 188 LEU A O 1
ATOM 1471 N N . PRO A 1 189 ? -2.025 -13.100 -6.519 1.00 73.88 189 PRO A N 1
ATOM 1472 C CA . PRO A 1 189 ? -2.431 -14.371 -7.106 1.00 73.88 189 PRO A CA 1
ATOM 1473 C C . PRO A 1 189 ? -3.857 -14.752 -6.695 1.00 73.88 189 PRO A C 1
ATOM 1475 O O . PRO A 1 189 ? -4.284 -14.482 -5.571 1.00 73.88 189 PRO A O 1
ATOM 1478 N N . SER A 1 190 ? -4.571 -15.452 -7.579 1.00 69.06 190 SER A N 1
ATOM 1479 C CA . SER A 1 190 ? -5.993 -15.789 -7.408 1.00 69.06 190 SER A CA 1
ATOM 1480 C C . SER A 1 190 ? -6.316 -16.518 -6.100 1.00 69.06 190 SER A C 1
ATOM 1482 O O . SER A 1 190 ? -7.377 -16.288 -5.524 1.00 69.06 190 SER A O 1
ATOM 1484 N N . PHE A 1 191 ? -5.409 -17.355 -5.589 1.00 65.44 191 PHE A N 1
ATOM 1485 C CA . PHE A 1 191 ? -5.613 -18.053 -4.316 1.00 65.44 191 PHE A CA 1
ATOM 1486 C C . PHE A 1 191 ? -5.560 -17.106 -3.105 1.00 65.44 191 PHE A C 1
ATOM 1488 O O . PHE A 1 191 ? -6.341 -17.261 -2.167 1.00 65.44 191 PHE A O 1
ATOM 1495 N N . VAL A 1 192 ? -4.694 -16.085 -3.138 1.00 68.69 192 VAL A N 1
ATOM 1496 C CA . VAL A 1 192 ? -4.622 -15.061 -2.084 1.00 68.69 192 VAL A CA 1
ATOM 1497 C C . VAL A 1 192 ? -5.840 -14.147 -2.176 1.00 68.69 192 VAL A C 1
ATOM 1499 O O . VAL A 1 192 ? -6.464 -13.850 -1.158 1.00 68.69 192 VAL A O 1
ATOM 1502 N N . SER A 1 193 ? -6.244 -13.774 -3.393 1.00 65.94 193 SER A N 1
ATOM 1503 C CA . SER A 1 193 ? -7.496 -13.051 -3.630 1.00 65.94 193 SER A CA 1
ATOM 1504 C C . SER A 1 193 ? -8.700 -13.814 -3.081 1.00 65.94 193 SER A C 1
ATOM 1506 O O . SER A 1 193 ? -9.552 -13.213 -2.439 1.00 65.94 193 SER A O 1
ATOM 1508 N N . GLY A 1 194 ? -8.753 -15.138 -3.254 1.00 68.31 194 GLY A N 1
ATOM 1509 C CA . GLY A 1 194 ? -9.817 -15.983 -2.709 1.00 68.31 194 GLY A CA 1
ATOM 1510 C C . GLY A 1 194 ? -9.904 -15.937 -1.181 1.00 68.31 194 GLY A C 1
ATOM 1511 O O . GLY A 1 194 ? -10.993 -15.771 -0.635 1.00 68.31 194 GLY A O 1
ATOM 1512 N N . PHE A 1 195 ? -8.766 -16.005 -0.483 1.00 69.94 195 PHE A N 1
ATOM 1513 C CA . PHE A 1 195 ? -8.728 -15.882 0.980 1.00 69.94 195 PHE A CA 1
ATOM 1514 C C . PHE A 1 195 ? -9.206 -14.504 1.458 1.00 69.94 195 PHE A C 1
ATOM 1516 O O . PHE A 1 195 ? -9.982 -14.386 2.403 1.00 69.94 195 PHE A O 1
ATOM 1523 N N . VAL A 1 196 ? -8.780 -13.452 0.770 1.00 67.06 196 VAL A N 1
ATOM 1524 C CA . VAL A 1 196 ? -9.175 -12.072 1.059 1.00 67.06 196 VAL A CA 1
ATOM 1525 C C . VAL A 1 196 ? -10.668 -11.831 0.785 1.00 67.06 196 VAL A C 1
ATOM 1527 O O . VAL A 1 196 ? -11.356 -11.194 1.580 1.00 67.06 196 VAL A O 1
ATOM 1530 N N . ILE A 1 197 ? -11.208 -12.390 -0.298 1.00 67.56 197 ILE A N 1
ATOM 1531 C CA . ILE A 1 197 ? -12.645 -12.348 -0.597 1.00 67.56 197 ILE A CA 1
ATOM 1532 C C . ILE A 1 197 ? -13.428 -13.097 0.482 1.00 67.56 197 ILE A C 1
ATOM 1534 O O . ILE A 1 197 ? -14.445 -12.599 0.960 1.00 67.56 197 ILE A O 1
ATOM 1538 N N . PHE A 1 198 ? -12.946 -14.263 0.916 1.00 74.94 198 PHE A N 1
ATOM 1539 C CA . PHE A 1 198 ? -13.574 -15.023 1.992 1.00 74.94 198 PHE A CA 1
ATOM 1540 C C . PHE A 1 198 ? -13.661 -14.211 3.292 1.00 74.94 198 PHE A C 1
ATOM 1542 O O . PHE A 1 198 ? -14.728 -14.153 3.906 1.00 74.94 198 PHE A O 1
ATOM 1549 N N . THR A 1 199 ? -12.583 -13.529 3.697 1.00 70.62 199 THR A N 1
ATOM 1550 C CA . THR A 1 199 ? -12.608 -12.696 4.910 1.00 70.62 199 THR A CA 1
ATOM 1551 C C . THR A 1 199 ? -13.547 -11.500 4.769 1.00 70.62 199 THR A C 1
ATOM 1553 O O . THR A 1 199 ? -14.250 -11.175 5.730 1.00 70.62 199 THR A O 1
ATOM 1556 N N . PHE A 1 200 ? -13.636 -10.886 3.586 1.00 73.44 200 PHE A N 1
ATOM 1557 C CA . PHE A 1 200 ? -14.618 -9.837 3.303 1.00 73.44 200 PHE A CA 1
ATOM 1558 C C . PHE A 1 200 ? -16.060 -10.352 3.411 1.00 73.44 200 PHE A C 1
ATOM 1560 O O . PHE A 1 200 ? -16.873 -9.750 4.115 1.00 73.44 200 PHE A O 1
ATOM 1567 N N . VAL A 1 201 ? -16.374 -11.488 2.780 1.00 75.44 201 VAL A N 1
ATOM 1568 C CA . VAL A 1 201 ? -17.705 -12.115 2.844 1.00 75.44 201 VAL A CA 1
ATOM 1569 C C . VAL A 1 201 ? -18.066 -12.473 4.286 1.00 75.44 201 VAL A C 1
ATOM 1571 O O . VAL A 1 201 ? -19.191 -12.212 4.712 1.00 75.44 201 VAL A O 1
ATOM 1574 N N . ALA A 1 202 ? -17.115 -12.985 5.071 1.00 76.50 202 ALA A N 1
ATOM 1575 C CA . ALA A 1 202 ? -17.318 -13.255 6.492 1.00 76.50 202 ALA A CA 1
ATOM 1576 C C . ALA A 1 202 ? -17.653 -11.976 7.284 1.00 76.50 202 ALA A C 1
ATOM 1578 O O . ALA A 1 202 ? -18.614 -11.968 8.054 1.00 76.50 202 ALA A O 1
ATOM 1579 N N . HIS A 1 203 ? -16.936 -10.869 7.051 1.00 72.81 203 HIS A N 1
ATOM 1580 C CA . HIS A 1 203 ? -17.226 -9.577 7.692 1.00 72.81 203 HIS A CA 1
ATOM 1581 C C . HIS A 1 203 ? -18.571 -8.987 7.260 1.00 72.81 203 HIS A C 1
ATOM 1583 O O . HIS A 1 203 ? -19.244 -8.336 8.065 1.00 72.81 203 HIS A O 1
ATOM 1589 N N . LEU A 1 204 ? -18.964 -9.192 6.002 1.00 78.12 204 LEU A N 1
ATOM 1590 C CA . LEU A 1 204 ? -20.250 -8.751 5.472 1.00 78.12 204 LEU A CA 1
ATOM 1591 C C . LEU A 1 204 ? -21.403 -9.574 6.068 1.00 78.12 204 LEU A C 1
ATOM 1593 O O . LEU A 1 204 ? -22.417 -9.012 6.479 1.00 78.12 204 LEU A O 1
ATOM 1597 N N . ALA A 1 205 ? -21.235 -10.891 6.202 1.00 80.31 205 ALA A N 1
ATOM 1598 C CA . ALA A 1 205 ? -22.184 -11.747 6.907 1.00 80.31 205 ALA A CA 1
ATOM 1599 C C . ALA A 1 205 ? -22.318 -11.333 8.383 1.00 80.31 205 ALA A C 1
ATOM 1601 O O . ALA A 1 205 ? -23.431 -11.145 8.881 1.00 80.31 205 ALA A O 1
ATOM 1602 N N . GLU A 1 206 ? -21.193 -11.099 9.067 1.00 79.69 206 GLU A N 1
ATOM 1603 C CA . GLU A 1 206 ? -21.176 -10.594 10.442 1.00 79.69 206 GLU A CA 1
ATOM 1604 C C . GLU A 1 206 ? -21.874 -9.227 10.556 1.00 79.69 206 GLU A C 1
ATOM 1606 O O . GLU A 1 206 ? -22.633 -8.997 11.503 1.00 79.69 206 GLU A O 1
ATOM 1611 N N . PHE A 1 207 ? -21.688 -8.339 9.572 1.00 82.94 207 PHE A N 1
ATOM 1612 C CA . PHE A 1 207 ? -22.383 -7.053 9.503 1.00 82.94 207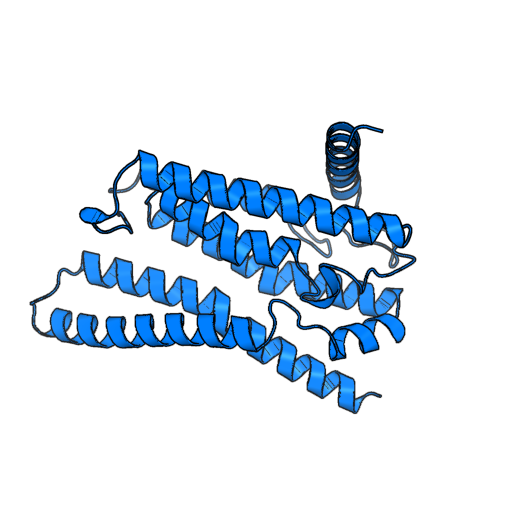 PHE A CA 1
ATOM 1613 C C . PHE A 1 207 ? -23.901 -7.243 9.475 1.00 82.94 207 PHE A C 1
ATOM 1615 O O . PHE A 1 207 ? -24.600 -6.614 10.267 1.00 82.94 207 PHE A O 1
ATOM 1622 N N . PHE A 1 208 ? -24.427 -8.133 8.628 1.00 81.25 208 PHE A N 1
ATOM 1623 C CA . PHE A 1 208 ? -25.869 -8.387 8.557 1.00 81.25 208 PHE A CA 1
ATOM 1624 C C . PHE A 1 208 ? -26.431 -8.979 9.856 1.00 81.25 208 PHE A C 1
ATOM 1626 O O . PHE A 1 208 ? -27.530 -8.602 10.275 1.00 81.25 208 PHE A O 1
ATOM 1633 N N . ILE A 1 209 ? -25.677 -9.853 10.531 1.00 81.88 209 ILE A N 1
ATOM 1634 C CA . ILE A 1 209 ? -26.053 -10.389 11.848 1.00 81.88 209 ILE A CA 1
ATOM 1635 C C . ILE A 1 209 ? -26.129 -9.253 12.877 1.00 81.88 209 ILE A C 1
ATOM 1637 O O . ILE A 1 209 ? -27.157 -9.075 13.537 1.00 81.88 209 ILE A O 1
ATOM 1641 N N . LYS A 1 210 ? -25.080 -8.429 12.980 1.00 79.56 210 LYS A N 1
ATOM 1642 C CA . LYS A 1 210 ? -25.050 -7.280 13.897 1.00 79.56 210 LYS A CA 1
ATOM 1643 C C . LYS A 1 210 ? -26.106 -6.234 13.553 1.00 79.56 210 LYS A C 1
ATOM 1645 O O . LYS A 1 210 ? -26.692 -5.651 14.460 1.00 79.56 210 LYS A O 1
ATOM 1650 N N . PHE A 1 211 ? -26.415 -6.041 12.274 1.00 78.69 211 PHE A N 1
ATOM 1651 C CA . PHE A 1 211 ? -27.464 -5.133 11.819 1.00 78.69 211 PHE A CA 1
ATOM 1652 C C . PHE A 1 211 ? -28.852 -5.589 12.278 1.00 78.69 211 PHE A C 1
ATOM 1654 O O . PHE A 1 211 ? -29.645 -4.764 12.738 1.00 78.69 211 PHE A O 1
ATOM 1661 N N . LYS A 1 212 ? -29.140 -6.899 12.242 1.00 80.81 212 LYS A N 1
ATOM 1662 C CA . LYS A 1 212 ? -30.370 -7.452 12.836 1.00 80.81 212 LYS A CA 1
ATOM 1663 C C . LYS A 1 212 ? -30.423 -7.209 14.348 1.00 80.81 212 LYS A C 1
ATOM 1665 O O . LYS A 1 212 ? -31.447 -6.748 14.845 1.00 80.81 212 LYS A O 1
ATOM 1670 N N . LEU A 1 213 ? -29.319 -7.443 15.064 1.00 78.94 213 LEU A N 1
ATOM 1671 C CA . LEU A 1 213 ? -29.221 -7.184 16.510 1.00 78.94 213 LEU A CA 1
ATOM 1672 C C . LEU A 1 213 ? -29.372 -5.695 16.860 1.00 78.94 213 LEU A C 1
ATOM 1674 O O . LEU A 1 213 ? -29.956 -5.345 17.884 1.00 78.94 213 LEU A O 1
ATOM 1678 N N . PHE A 1 214 ? -28.878 -4.805 16.003 1.00 82.69 214 PHE A N 1
ATOM 1679 C CA . PHE A 1 214 ? -29.069 -3.364 16.131 1.00 82.69 214 PHE A CA 1
ATOM 1680 C C . PHE A 1 214 ? -30.525 -2.959 15.950 1.00 82.69 214 PHE A C 1
ATOM 1682 O O . PHE A 1 214 ? -31.052 -2.230 16.787 1.00 82.69 214 PHE A O 1
ATOM 1689 N N . LYS A 1 215 ? -31.201 -3.486 14.920 1.00 82.00 215 LYS A N 1
ATOM 1690 C CA . LYS A 1 215 ? -32.644 -3.275 14.736 1.00 82.00 215 LYS A CA 1
ATOM 1691 C C . LYS A 1 215 ? -33.462 -3.787 15.922 1.00 82.00 215 LYS A C 1
ATOM 1693 O O . LYS A 1 215 ? -34.467 -3.176 16.255 1.00 82.00 215 LYS A O 1
ATOM 1698 N N . SER A 1 216 ? -33.020 -4.856 16.589 1.00 83.44 216 SER A N 1
ATOM 1699 C CA . SER A 1 216 ? -33.668 -5.368 17.803 1.00 83.44 216 SER A CA 1
ATOM 1700 C C . SER A 1 216 ? -33.265 -4.632 19.091 1.00 83.44 216 SER A C 1
ATOM 1702 O O . SER A 1 216 ? -33.551 -5.131 20.175 1.00 83.44 216 SER A O 1
ATOM 1704 N N . GLY A 1 217 ? -32.522 -3.520 19.011 1.00 82.50 217 GLY A N 1
ATOM 1705 C CA . GLY A 1 217 ? -32.057 -2.747 20.172 1.00 82.50 217 GLY A CA 1
ATOM 1706 C C . GLY A 1 217 ? -30.966 -3.421 21.018 1.00 82.50 217 GLY A C 1
ATOM 1707 O O . GLY A 1 217 ? -30.557 -2.875 22.038 1.00 82.50 217 GLY A O 1
ATOM 1708 N N . LYS A 1 218 ? -30.458 -4.588 20.601 1.00 79.00 218 LYS A N 1
ATOM 1709 C CA . LYS A 1 218 ? -29.464 -5.389 21.342 1.00 79.00 218 LYS A CA 1
ATOM 1710 C C . LYS A 1 218 ? -28.015 -4.981 21.052 1.00 79.00 218 LYS A C 1
ATOM 1712 O O . LYS A 1 218 ? -27.103 -5.506 21.681 1.00 79.00 218 LYS A O 1
ATOM 1717 N N . GLN A 1 219 ? -27.794 -4.057 20.114 1.00 78.75 219 GLN A N 1
ATOM 1718 C CA . GLN A 1 219 ? -26.467 -3.599 19.698 1.00 78.75 219 GLN A CA 1
ATOM 1719 C C . GLN A 1 219 ? -26.367 -2.071 19.757 1.00 78.75 219 GLN A C 1
ATOM 1721 O O . GLN A 1 219 ? -27.282 -1.357 19.353 1.00 78.75 219 GLN A O 1
ATOM 1726 N N . LYS A 1 220 ? -25.227 -1.544 20.222 1.00 80.19 220 LYS A N 1
ATOM 1727 C CA . LYS A 1 220 ? -24.985 -0.091 20.295 1.00 80.19 220 LYS A CA 1
ATOM 1728 C C . LYS A 1 220 ? -24.800 0.526 18.901 1.00 80.19 220 LYS A C 1
ATOM 1730 O O . LYS A 1 220 ? -24.045 -0.005 18.086 1.00 80.19 220 LYS A O 1
ATOM 1735 N N . LYS A 1 221 ? -25.377 1.715 18.674 1.00 75.00 221 LYS A N 1
ATOM 1736 C CA . LYS A 1 221 ? -25.251 2.492 17.420 1.00 75.00 221 LYS A CA 1
ATOM 1737 C C . LYS A 1 221 ? -23.793 2.728 17.005 1.00 75.00 221 LYS A C 1
ATOM 1739 O O . LYS A 1 221 ? -23.446 2.533 15.845 1.00 75.00 221 LYS A O 1
ATOM 1744 N N . THR A 1 222 ? -22.920 3.060 17.956 1.00 69.75 222 THR A N 1
ATOM 1745 C CA . THR A 1 222 ? -21.484 3.266 17.700 1.00 69.75 222 THR A CA 1
ATOM 1746 C C . THR A 1 222 ? -20.793 1.994 17.211 1.00 69.75 222 THR A C 1
ATOM 1748 O O . THR A 1 222 ? -19.968 2.056 16.308 1.00 69.75 222 THR A O 1
ATOM 1751 N N . SER A 1 223 ? -21.160 0.826 17.750 1.00 74.75 223 SER A N 1
ATOM 1752 C CA . SER A 1 223 ? -20.598 -0.453 17.302 1.00 74.75 223 SER A CA 1
ATOM 1753 C C . SER A 1 223 ? -21.009 -0.775 15.864 1.00 74.75 223 SER A C 1
ATOM 1755 O O . SER A 1 223 ? -20.182 -1.245 15.087 1.00 74.75 223 SER A O 1
ATOM 1757 N N . MET A 1 224 ? -22.252 -0.461 15.492 1.00 81.38 224 MET A N 1
ATOM 1758 C CA . MET A 1 224 ? -22.721 -0.615 14.116 1.00 81.38 224 MET A CA 1
ATOM 1759 C C . MET A 1 224 ? -22.040 0.329 13.138 1.00 81.38 224 MET A C 1
ATOM 1761 O O . MET A 1 224 ? -21.680 -0.095 12.045 1.00 81.38 224 MET A O 1
ATOM 1765 N N . PHE A 1 225 ? -21.844 1.587 13.531 1.00 79.69 225 PHE A N 1
ATOM 1766 C CA . PHE A 1 225 ? -21.144 2.562 12.702 1.00 79.69 225 PHE A CA 1
ATOM 1767 C C . PHE A 1 225 ? -19.695 2.137 12.439 1.00 79.69 225 PHE A C 1
ATOM 1769 O O . PHE A 1 225 ? -19.254 2.144 11.294 1.00 79.69 225 PHE A O 1
ATOM 1776 N N . VAL A 1 226 ? -18.979 1.687 13.477 1.00 77.81 226 VAL A N 1
ATOM 1777 C CA . VAL A 1 226 ? -17.616 1.150 13.334 1.00 77.81 226 VAL A CA 1
ATOM 1778 C C . VAL A 1 226 ? -17.600 -0.041 12.377 1.00 77.81 226 VAL A C 1
ATOM 1780 O O . VAL A 1 226 ? -16.778 -0.066 11.467 1.00 77.81 226 VAL A O 1
ATOM 1783 N N . HIS A 1 227 ? -18.516 -1.004 12.539 1.00 76.38 227 HIS A N 1
ATOM 1784 C CA . HIS A 1 227 ? -18.566 -2.182 11.666 1.00 76.38 227 HIS A CA 1
ATOM 1785 C C . HIS A 1 227 ? -18.863 -1.797 10.215 1.00 76.38 227 HIS A C 1
ATOM 1787 O O . HIS A 1 227 ? -18.163 -2.259 9.324 1.00 76.38 227 HIS A O 1
ATOM 1793 N N . PHE A 1 228 ? -19.833 -0.909 9.976 1.00 81.75 228 PHE A N 1
ATOM 1794 C CA . PHE A 1 228 ? -20.147 -0.401 8.637 1.00 81.75 228 PHE A CA 1
ATOM 1795 C C . PHE A 1 228 ? -18.932 0.253 7.973 1.00 81.75 228 PHE A C 1
ATOM 1797 O O . PHE A 1 228 ? -18.581 -0.101 6.851 1.00 81.75 228 PHE A O 1
ATOM 1804 N N . MET A 1 229 ? -18.267 1.170 8.681 1.00 79.31 229 MET A N 1
ATOM 1805 C CA . MET A 1 229 ? -17.101 1.883 8.159 1.00 79.31 229 MET A CA 1
ATOM 1806 C C . MET A 1 229 ? -15.940 0.938 7.852 1.00 79.31 229 MET A C 1
ATOM 1808 O O . MET A 1 229 ? -15.285 1.093 6.824 1.00 79.31 229 MET A O 1
ATOM 1812 N N . MET A 1 230 ? -15.716 -0.066 8.706 1.00 74.00 230 MET A N 1
ATOM 1813 C CA . MET A 1 230 ? -14.740 -1.117 8.437 1.00 74.00 230 MET A CA 1
ATOM 1814 C C . MET A 1 230 ? -15.145 -1.889 7.177 1.00 74.00 230 MET A C 1
ATOM 1816 O O . MET A 1 230 ? -14.389 -1.899 6.214 1.00 74.00 230 MET A O 1
ATOM 1820 N N . THR A 1 231 ? -16.348 -2.462 7.111 1.00 74.75 231 THR A N 1
ATOM 1821 C CA . THR A 1 231 ? -16.802 -3.234 5.942 1.00 74.75 231 THR A CA 1
ATOM 1822 C C . THR A 1 231 ? -16.747 -2.428 4.640 1.00 74.75 231 THR A C 1
ATOM 1824 O O . THR A 1 231 ? -16.330 -2.971 3.620 1.00 74.75 231 THR A O 1
ATOM 1827 N N . PHE A 1 232 ? -17.092 -1.137 4.661 1.00 75.19 232 PHE A N 1
ATOM 1828 C CA . PHE A 1 232 ? -16.981 -0.259 3.493 1.00 75.19 232 PHE A CA 1
ATOM 1829 C C . PHE A 1 232 ? -15.526 -0.066 3.052 1.00 75.19 232 PHE A C 1
ATOM 1831 O O . PHE A 1 232 ? -15.221 -0.248 1.874 1.00 75.19 232 PHE A O 1
ATOM 1838 N N . ALA A 1 233 ? -14.620 0.227 3.993 1.00 68.88 233 ALA A N 1
ATOM 1839 C CA . ALA A 1 233 ? -13.194 0.333 3.698 1.00 68.88 233 ALA A CA 1
ATOM 1840 C C . ALA A 1 233 ? -12.664 -0.967 3.067 1.00 68.88 233 ALA A C 1
ATOM 1842 O O . ALA A 1 233 ? -11.991 -0.911 2.046 1.00 68.88 233 ALA A O 1
ATOM 1843 N N . TRP A 1 234 ? -13.045 -2.137 3.593 1.00 65.62 234 TRP A N 1
ATOM 1844 C CA . TRP A 1 234 ? -12.690 -3.427 2.990 1.00 65.62 234 TRP A CA 1
ATOM 1845 C C . TRP A 1 234 ? -13.296 -3.599 1.578 1.00 65.62 234 TRP A C 1
ATOM 1847 O O . TRP A 1 234 ? -12.596 -4.014 0.660 1.00 65.62 234 TRP A O 1
ATOM 1857 N N . GLY A 1 235 ? -14.556 -3.225 1.349 1.00 65.19 235 GLY A N 1
ATOM 1858 C CA . GLY A 1 235 ? -15.200 -3.362 0.033 1.00 65.19 235 GLY A CA 1
ATOM 1859 C C . GLY A 1 235 ? -14.498 -2.579 -1.086 1.00 65.19 235 GLY A C 1
ATOM 1860 O O . GLY A 1 235 ? -14.288 -3.115 -2.176 1.00 65.19 235 GLY A O 1
ATOM 1861 N N . VAL A 1 236 ? -14.073 -1.342 -0.800 1.00 62.47 236 VAL A N 1
ATOM 1862 C CA . VAL A 1 236 ? -13.316 -0.500 -1.747 1.00 62.47 236 VAL A CA 1
ATOM 1863 C C . VAL A 1 236 ? -11.949 -1.110 -2.074 1.00 62.47 236 VAL A C 1
ATOM 1865 O O . VAL A 1 236 ? -11.509 -1.051 -3.219 1.00 62.47 236 VAL A O 1
ATOM 1868 N N . ILE A 1 237 ? -11.297 -1.725 -1.085 1.00 59.12 237 ILE A N 1
ATOM 1869 C CA . ILE A 1 237 ? -9.946 -2.285 -1.220 1.00 59.12 237 ILE A CA 1
ATOM 1870 C C . ILE A 1 237 ? -9.946 -3.597 -2.024 1.00 59.12 237 ILE A C 1
ATOM 1872 O O . ILE A 1 237 ? -8.967 -3.877 -2.712 1.00 59.12 237 ILE A O 1
ATOM 1876 N N . TYR A 1 238 ? -11.020 -4.397 -1.972 1.00 61.78 238 TYR A N 1
ATOM 1877 C CA . TYR A 1 238 ? -10.949 -5.798 -2.415 1.00 61.78 238 TYR A CA 1
ATOM 1878 C C . TYR A 1 238 ? -11.911 -6.239 -3.507 1.00 61.78 238 TYR A C 1
ATOM 1880 O O . TYR A 1 238 ? -11.663 -7.290 -4.077 1.00 61.78 238 TYR A O 1
ATOM 1888 N N . TRP A 1 239 ? -12.996 -5.527 -3.811 1.00 60.91 239 TRP A N 1
ATOM 1889 C CA . TRP A 1 239 ? -13.945 -6.013 -4.825 1.00 60.91 239 TRP A CA 1
ATOM 1890 C C . TRP A 1 239 ? -13.697 -5.390 -6.203 1.00 60.91 239 TRP A C 1
ATOM 1892 O O . TRP A 1 239 ? -13.316 -6.075 -7.152 1.00 60.91 239 TRP A O 1
ATOM 1902 N N . MET A 1 240 ? -13.830 -4.065 -6.291 1.00 60.03 240 MET A N 1
ATOM 1903 C CA . MET A 1 240 ? -13.699 -3.308 -7.545 1.00 60.03 240 MET A CA 1
ATOM 1904 C C . MET A 1 240 ? -12.369 -3.502 -8.301 1.00 60.03 240 MET A C 1
ATOM 1906 O O . MET A 1 240 ? -12.391 -3.512 -9.534 1.00 60.03 240 MET A O 1
ATOM 1910 N N . PRO A 1 241 ? -11.208 -3.666 -7.637 1.00 64.44 241 PRO A N 1
ATOM 1911 C CA . PRO A 1 241 ? -9.940 -3.749 -8.359 1.00 64.44 241 PRO A CA 1
ATOM 1912 C C . PRO A 1 241 ? -9.748 -5.059 -9.145 1.00 64.44 241 PRO A C 1
ATOM 1914 O O . PRO A 1 241 ? -9.134 -5.044 -10.213 1.00 64.44 241 PRO A O 1
ATOM 1917 N N . PHE A 1 242 ? -10.268 -6.191 -8.649 1.00 65.94 242 PHE A N 1
ATOM 1918 C CA . PHE A 1 242 ? -10.096 -7.496 -9.309 1.00 65.94 242 PHE A CA 1
ATOM 1919 C C . PHE A 1 242 ? -11.023 -7.679 -10.508 1.00 65.94 242 PHE A C 1
ATOM 1921 O O . PHE A 1 242 ? -10.613 -8.257 -11.513 1.00 65.94 242 PHE A O 1
ATOM 1928 N N . GLU A 1 243 ? -12.252 -7.171 -10.417 1.00 66.12 243 GLU A N 1
ATOM 1929 C CA . GLU A 1 243 ? -13.203 -7.187 -11.530 1.00 66.12 243 GLU A CA 1
ATOM 1930 C C . GLU A 1 243 ? -12.646 -6.396 -12.720 1.00 66.12 243 GLU A C 1
ATOM 1932 O O . GLU A 1 243 ? -12.577 -6.911 -13.837 1.00 66.12 243 GLU A O 1
ATOM 1937 N N . ARG A 1 244 ? -12.101 -5.206 -12.446 1.00 69.38 244 ARG A N 1
ATOM 1938 C CA . ARG A 1 244 ? -11.495 -4.348 -13.465 1.00 69.38 244 ARG A CA 1
ATOM 1939 C C . ARG A 1 244 ? -10.282 -4.991 -14.150 1.00 69.38 244 ARG A C 1
ATOM 1941 O O . ARG A 1 244 ? -10.207 -4.971 -15.375 1.00 69.38 244 ARG A O 1
ATOM 1948 N N . ASP A 1 245 ? -9.359 -5.613 -13.406 1.00 77.44 245 ASP A N 1
ATOM 1949 C CA . ASP A 1 245 ? -8.208 -6.314 -14.018 1.00 77.44 245 ASP A CA 1
ATOM 1950 C C . ASP A 1 245 ? -8.670 -7.480 -14.915 1.00 77.44 245 ASP A C 1
ATOM 1952 O O . ASP A 1 245 ? -8.122 -7.698 -15.998 1.00 77.44 245 ASP A O 1
ATOM 1956 N N . ALA A 1 246 ? -9.717 -8.212 -14.519 1.00 75.56 246 ALA A N 1
ATOM 1957 C CA . ALA A 1 246 ? -10.271 -9.292 -15.334 1.00 75.56 246 ALA A CA 1
ATOM 1958 C C . ALA A 1 246 ? -10.918 -8.779 -16.635 1.00 75.56 246 ALA A C 1
ATOM 1960 O O . ALA A 1 246 ? -10.730 -9.385 -17.696 1.00 75.56 246 ALA A O 1
ATOM 1961 N N . GLU A 1 247 ? -11.664 -7.675 -16.574 1.00 78.50 247 GLU A N 1
ATOM 1962 C CA . GLU A 1 247 ? -12.254 -7.022 -17.748 1.00 78.50 247 GLU A CA 1
ATOM 1963 C C . GLU A 1 247 ? -11.185 -6.493 -18.705 1.00 78.50 247 GLU A C 1
ATOM 1965 O O . GLU A 1 247 ? -11.227 -6.786 -19.903 1.00 78.50 247 GLU A O 1
ATOM 1970 N N . GLU A 1 248 ? -10.175 -5.797 -18.187 1.00 80.75 248 GLU A N 1
ATOM 1971 C CA . GLU A 1 248 ? -9.070 -5.275 -18.989 1.00 80.75 248 GLU A CA 1
ATOM 1972 C C . GLU A 1 248 ? -8.297 -6.399 -19.693 1.00 80.75 248 GLU A C 1
ATOM 1974 O O . GLU A 1 248 ? -8.009 -6.301 -20.890 1.00 80.75 248 GLU A O 1
ATOM 1979 N N . LYS A 1 249 ? -8.029 -7.519 -19.006 1.00 80.56 249 LYS A N 1
ATOM 1980 C CA . LYS A 1 249 ? -7.408 -8.703 -19.626 1.00 80.56 249 LYS A CA 1
ATOM 1981 C C . LYS A 1 249 ? -8.262 -9.280 -20.752 1.00 80.56 249 LYS A C 1
ATOM 1983 O O . LYS A 1 249 ? -7.718 -9.656 -21.791 1.00 80.56 249 LYS A O 1
ATOM 1988 N N . LYS A 1 250 ? -9.587 -9.356 -20.578 1.00 80.88 250 LYS A N 1
ATOM 1989 C CA . LYS A 1 250 ? -10.507 -9.809 -21.638 1.00 80.88 250 LYS A CA 1
ATOM 1990 C C . LYS A 1 250 ? -10.468 -8.871 -22.845 1.00 80.88 250 LYS A C 1
ATOM 1992 O O . LYS A 1 250 ? -10.423 -9.353 -23.973 1.00 80.88 250 LYS A O 1
ATOM 1997 N N . MET A 1 251 ? -10.455 -7.559 -22.617 1.00 82.69 251 MET A N 1
ATOM 1998 C CA . MET A 1 251 ? -10.382 -6.558 -23.685 1.00 82.69 251 MET A CA 1
ATOM 1999 C C . MET A 1 251 ? -9.060 -6.638 -24.456 1.00 82.69 251 MET A C 1
ATOM 2001 O O . MET A 1 251 ? -9.073 -6.606 -25.684 1.00 82.69 251 MET A O 1
ATOM 2005 N N . ARG A 1 252 ? -7.928 -6.816 -23.764 1.00 80.12 252 ARG A N 1
ATOM 2006 C CA . ARG A 1 252 ? -6.607 -6.969 -24.401 1.00 80.12 252 ARG A CA 1
ATOM 2007 C C . ARG A 1 252 ? -6.490 -8.265 -25.206 1.00 80.12 252 ARG A C 1
ATOM 2009 O O . ARG A 1 252 ? -5.997 -8.229 -26.324 1.00 80.12 252 ARG A O 1
ATOM 2016 N N . LYS A 1 253 ? -7.026 -9.386 -24.708 1.00 79.31 253 LYS A N 1
ATOM 2017 C CA . LYS A 1 253 ? -7.074 -10.656 -25.463 1.00 79.31 253 LYS A CA 1
ATOM 2018 C C . LYS A 1 253 ? -7.880 -10.584 -26.761 1.00 79.31 253 LYS A C 1
ATOM 2020 O O . LYS A 1 253 ? -7.644 -11.402 -27.629 1.00 79.31 253 LYS A O 1
ATOM 2025 N N . LYS A 1 254 ? -8.844 -9.665 -26.875 1.00 78.88 254 LYS A N 1
ATOM 2026 C CA . LYS A 1 254 ? -9.620 -9.460 -28.111 1.00 78.88 254 LYS A CA 1
ATOM 2027 C C . LYS A 1 254 ? -8.895 -8.594 -29.147 1.00 78.88 254 LYS A C 1
ATOM 2029 O O . LYS A 1 254 ? -9.325 -8.567 -30.293 1.00 78.88 254 LYS A O 1
ATOM 2034 N N . LYS A 1 255 ? -7.878 -7.829 -28.731 1.00 70.81 255 LYS A N 1
ATOM 2035 C CA . LYS A 1 255 ? -7.100 -6.934 -29.604 1.00 70.81 255 LYS A CA 1
ATOM 2036 C C . LYS A 1 255 ? -5.875 -7.611 -30.230 1.00 70.81 255 LYS A C 1
ATOM 2038 O O . LYS A 1 255 ? -5.378 -7.092 -31.223 1.00 70.81 255 LYS A O 1
ATOM 2043 N N . ASN A 1 256 ? -5.410 -8.713 -29.640 1.00 58.34 256 ASN A N 1
ATOM 2044 C CA . ASN A 1 256 ? -4.310 -9.550 -30.132 1.00 58.34 256 ASN A CA 1
ATOM 2045 C C . ASN A 1 256 ? -4.858 -10.764 -30.877 1.00 58.34 256 ASN A C 1
ATOM 2047 O O . ASN A 1 256 ? -4.166 -11.221 -31.807 1.00 58.34 256 ASN A O 1
#

Secondary structure (DSSP, 8-state):
--HHHHHHHHHHHHHHHHHH--S--TTS--BSTTSSBSS-HHHHHHHHHHHHHHHHHHS-----S-GGG--HHHHHHHHHHHHHHHHHHHHHHHHHHHHTT--SSSSPP-----SGGGGT-SSHHHHIIIIIIHHHHHHHHT-HHHHHHHHHHHHHIIIIIHHHHHHHHHHHHTHHHHHHHHHS-SSS-HHHHHHHHHHHHHHHHHHHHHHHHHHTT-S-HHHHHHHHHHHHHHHHHHTHHHHHHHHHHHHHHHH-

Foldseek 3Di:
DDLVVVVVVLVVLLVVLQVVQPPPDLQFFHEDCPTLHNHDLVVLQVVLQVQLVVCCVPDPFAFLDDPVCPDLVNLVVLLVVLVVVLVVQVSQVVVQQVVQPHGPRRGGGDDDRCDDQNVFAVCRNLQSVLVRNQVSVCSNVRGLSSLLSVLVSLLSCLPRVLVSVLVSCCVRVPPVSLVSLLNYDHHGPPVVLVVLVVVLVVLVVVLVVQVVCVVVVNHDPSVNVSSVSVSVSSCSNRPVRRVVSVVVSVVSVVVD